Protein AF-A0A7C0UPZ2-F1 (afdb_monomer)

Foldseek 3Di:
DDDDDPPPDVVLVVVVVVVLVVLLVVLVVVCVVPVPHSVVSSVVCCVCCPPNVPVHDVVVCVVCVVVVVVVVVVVQLVVLVVPAPVVLLVVCPVVLLVVLVVLLVVLLCVQLVCCCPVPPPDHSLNSSLVSLQPSADDLVVLVVVVVVCVVPDDPCPSVNNSSSSSNSSSVVSSVVSNVVSVVCVVDPD

Solvent-accessible surface area (backbone atoms only — not comparable to full-atom values): 10407 Å² total; per-residue (Å²): 134,80,84,69,83,81,71,77,54,68,65,60,55,50,50,52,51,53,50,51,52,50,46,51,53,50,18,53,55,48,20,73,77,68,73,49,62,34,68,60,47,44,51,49,50,50,51,42,43,39,82,70,64,57,75,56,67,64,67,58,50,65,69,45,43,66,58,49,49,53,54,49,50,49,53,51,53,50,52,53,57,70,71,52,56,65,79,65,48,62,76,46,38,70,64,32,50,54,53,37,51,54,52,48,52,49,35,30,51,54,44,8,49,48,36,38,69,74,39,96,87,44,50,52,65,55,17,34,33,52,16,23,64,64,59,46,50,62,47,67,60,52,52,57,52,46,67,69,46,66,82,75,54,97,75,52,64,67,55,51,50,44,50,45,50,29,18,56,55,32,42,52,50,22,52,52,47,29,52,52,39,52,50,50,69,76,51,76,125

Sequence (189 aa):
MVEGPSLVDPVSLLLLLAATIFLGYLGSVLYKSTRVPDVIWLLLFGLLLGPILQVYDVSLFWKVAPLMSVIALTLILFGAGLSLNFYQTISLLPKTLLITIIKFVFSLILVGFFLGTFFPGFSLLDGLLLAAIVGGTDSAVIQALFKSFKRVEKGLESVEAVLLLESVINGVLCLVATITFIQMHLTPT

Mean predicted aligned error: 8.64 Å

Structure (mmCIF, N/CA/C/O backbone):
data_AF-A0A7C0UPZ2-F1
#
_entry.id   AF-A0A7C0UPZ2-F1
#
loop_
_atom_site.group_PDB
_atom_site.id
_atom_site.type_symbol
_atom_site.label_atom_id
_atom_site.label_alt_id
_atom_site.label_comp_id
_atom_site.label_asym_id
_atom_site.label_entity_id
_atom_site.label_seq_id
_atom_site.pdbx_PDB_ins_code
_atom_site.Cartn_x
_atom_site.Cartn_y
_atom_site.Cartn_z
_atom_site.occupancy
_atom_site.B_iso_or_equiv
_atom_site.auth_seq_id
_atom_site.auth_comp_id
_atom_site.auth_asym_id
_atom_site.auth_atom_id
_atom_site.pdbx_PDB_model_num
ATOM 1 N N . MET A 1 1 ? 22.337 17.267 -34.731 1.00 34.66 1 MET A N 1
ATOM 2 C CA . MET A 1 1 ? 22.162 18.369 -33.766 1.00 34.66 1 MET A CA 1
ATOM 3 C C . MET A 1 1 ? 20.766 18.227 -33.184 1.00 34.66 1 MET A C 1
ATOM 5 O O . MET A 1 1 ? 19.815 18.406 -33.921 1.00 34.66 1 MET A O 1
ATOM 9 N N . VAL A 1 2 ? 20.706 17.793 -31.921 1.00 41.75 2 VAL A N 1
ATOM 10 C CA . VAL A 1 2 ? 19.579 17.848 -30.969 1.00 41.75 2 VAL A CA 1
ATOM 11 C C . VAL A 1 2 ? 18.193 17.494 -31.532 1.00 41.75 2 VAL A C 1
ATOM 13 O O . VAL A 1 2 ? 17.396 18.371 -31.850 1.00 41.75 2 VAL A O 1
ATOM 16 N N . GLU A 1 3 ? 17.887 16.194 -31.585 1.00 38.47 3 GLU A N 1
ATOM 17 C CA . GLU A 1 3 ? 16.495 15.741 -31.514 1.00 38.47 3 GLU A CA 1
ATOM 18 C C . GLU A 1 3 ? 15.945 16.156 -30.140 1.00 38.47 3 GLU A C 1
ATOM 20 O O . GLU A 1 3 ? 16.516 15.822 -29.100 1.00 38.47 3 GLU A O 1
ATOM 25 N N . GLY A 1 4 ? 14.895 16.980 -30.149 1.00 42.12 4 GLY A N 1
ATOM 26 C CA . GLY A 1 4 ? 14.186 17.416 -28.948 1.00 42.12 4 GLY A CA 1
ATOM 27 C C . GLY A 1 4 ? 13.573 16.237 -28.180 1.00 42.12 4 GLY A C 1
ATOM 28 O O . GLY A 1 4 ? 13.555 15.113 -28.682 1.00 42.12 4 GLY A O 1
ATOM 29 N N . PRO A 1 5 ? 13.069 16.467 -26.954 1.00 46.91 5 PRO A N 1
ATOM 30 C CA . PRO A 1 5 ? 12.545 15.398 -26.114 1.00 46.91 5 PRO A CA 1
ATOM 31 C C . PRO A 1 5 ? 11.434 14.687 -26.883 1.00 46.91 5 PRO A C 1
ATOM 33 O O . PRO A 1 5 ? 10.503 15.347 -27.343 1.00 46.91 5 PRO A O 1
ATOM 36 N N . SER A 1 6 ? 11.548 13.368 -27.054 1.00 53.53 6 SER A N 1
ATOM 37 C CA . SER A 1 6 ? 10.516 12.551 -27.683 1.00 53.53 6 SER A CA 1
ATOM 38 C C . SER A 1 6 ? 9.202 12.772 -26.943 1.00 53.53 6 SER A C 1
ATOM 40 O O . SER A 1 6 ? 8.977 12.251 -25.846 1.00 53.53 6 SER A O 1
ATOM 42 N N . LEU A 1 7 ? 8.359 13.628 -27.524 1.00 57.78 7 LEU A N 1
ATOM 43 C CA . LEU A 1 7 ? 6.988 13.799 -27.093 1.00 57.78 7 LEU A CA 1
ATOM 44 C C . LEU A 1 7 ? 6.353 12.429 -27.272 1.00 57.78 7 LEU A C 1
ATOM 46 O O . LEU A 1 7 ? 6.379 11.874 -28.364 1.00 57.78 7 LEU A O 1
ATOM 50 N N . VAL A 1 8 ? 5.887 11.851 -26.170 1.00 65.38 8 VAL A N 1
ATOM 51 C CA . VAL A 1 8 ? 5.232 10.545 -26.165 1.00 65.38 8 VAL A CA 1
ATOM 52 C C . VAL A 1 8 ? 4.158 10.550 -27.248 1.00 65.38 8 VAL A C 1
ATOM 54 O O . VAL A 1 8 ? 3.273 11.405 -27.206 1.00 65.38 8 VAL A O 1
ATOM 57 N N . ASP A 1 9 ? 4.241 9.625 -28.208 1.00 80.81 9 ASP A N 1
ATOM 58 C CA . ASP A 1 9 ? 3.26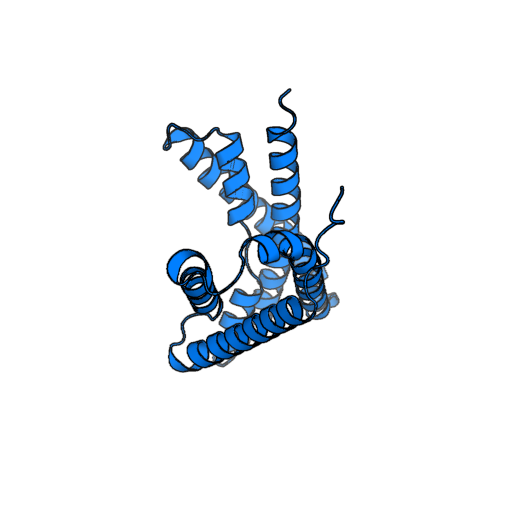6 9.543 -29.292 1.00 80.81 9 ASP A CA 1
ATOM 59 C C . ASP A 1 9 ? 1.853 9.441 -28.691 1.00 80.81 9 ASP A C 1
ATOM 61 O O . ASP A 1 9 ? 1.571 8.485 -27.954 1.00 80.81 9 ASP A O 1
ATOM 65 N N . PRO A 1 10 ? 0.939 10.391 -28.977 1.00 83.06 10 PRO A N 1
ATOM 66 C CA . PRO A 1 10 ? -0.392 10.412 -28.365 1.00 83.06 10 PRO A CA 1
ATOM 67 C C . PRO A 1 10 ? -1.173 9.113 -28.588 1.00 83.06 10 PRO A C 1
ATOM 69 O O . PRO A 1 10 ? -1.948 8.686 -27.734 1.00 83.06 10 PRO A O 1
ATOM 72 N N . VAL A 1 11 ? -0.925 8.457 -29.725 1.00 86.25 11 VAL A N 1
ATOM 73 C CA . VAL A 1 11 ? -1.506 7.160 -30.085 1.00 86.25 11 VAL A CA 1
ATOM 74 C C . VAL A 1 11 ? -1.032 6.059 -29.136 1.00 86.25 11 VAL A C 1
ATOM 76 O O . VAL A 1 11 ? -1.853 5.288 -28.646 1.00 86.25 11 VAL A O 1
ATOM 79 N N . SER A 1 12 ? 0.265 6.011 -28.823 1.00 81.94 12 SER A N 1
ATOM 80 C CA . SER A 1 12 ? 0.847 5.023 -27.906 1.00 81.94 12 SER A CA 1
ATOM 81 C C . SER A 1 12 ? 0.307 5.190 -26.487 1.00 81.94 12 SER A C 1
ATOM 83 O O . SER A 1 12 ? -0.001 4.202 -25.822 1.00 81.94 12 SER A O 1
ATOM 85 N N . LEU A 1 13 ? 0.115 6.435 -26.039 1.00 83.00 13 LEU A N 1
ATOM 86 C CA . LEU A 1 13 ? -0.487 6.729 -24.736 1.00 83.00 13 LEU A CA 1
ATOM 87 C C . LEU A 1 13 ? -1.960 6.301 -24.688 1.00 83.00 13 LEU A C 1
ATOM 89 O O . LEU A 1 13 ? -2.388 5.668 -23.722 1.00 83.00 13 LEU A O 1
ATOM 93 N N . LEU A 1 14 ? -2.726 6.594 -25.742 1.00 85.75 14 LEU A N 1
ATOM 94 C CA . LEU A 1 14 ? -4.129 6.193 -25.837 1.00 85.75 14 LEU A CA 1
ATOM 95 C C . LEU A 1 14 ? -4.284 4.668 -25.882 1.00 85.75 14 LEU A C 1
ATOM 97 O O . LEU A 1 14 ? -5.161 4.128 -25.211 1.00 85.75 14 LEU A O 1
ATOM 101 N N . LEU A 1 15 ? -3.409 3.972 -26.612 1.00 86.75 15 LEU A N 1
ATOM 102 C CA . LEU A 1 15 ? -3.391 2.511 -26.680 1.00 86.75 15 LEU A CA 1
ATOM 103 C C . LEU A 1 15 ? -3.061 1.904 -25.312 1.00 86.75 15 LEU A C 1
ATOM 105 O O . LEU A 1 15 ? -3.762 0.999 -24.865 1.00 86.75 15 LEU A O 1
ATOM 109 N N . LEU A 1 16 ? -2.061 2.442 -24.610 1.00 84.00 16 LEU A N 1
ATOM 110 C CA . LEU A 1 16 ? -1.687 2.018 -23.259 1.00 84.00 16 LEU A CA 1
ATOM 111 C C . LEU A 1 16 ? -2.838 2.202 -22.261 1.00 84.00 16 LEU A C 1
ATOM 113 O O . LEU A 1 16 ? -3.135 1.298 -21.476 1.00 84.00 16 LEU A O 1
ATOM 117 N N . LEU A 1 17 ? -3.526 3.342 -22.314 1.00 86.25 17 LEU A N 1
ATOM 118 C CA . LEU A 1 17 ? -4.659 3.633 -21.439 1.00 86.25 17 LEU A CA 1
ATOM 119 C C . LEU A 1 17 ? -5.859 2.728 -21.758 1.00 86.25 17 LEU A C 1
ATOM 121 O O . LEU A 1 17 ? -6.436 2.131 -20.847 1.00 86.25 17 LEU A O 1
ATOM 125 N N . ALA A 1 18 ? -6.187 2.550 -23.040 1.00 89.44 18 ALA A N 1
ATOM 126 C CA . ALA A 1 18 ? -7.244 1.644 -23.483 1.00 89.44 18 ALA A CA 1
ATOM 127 C C . ALA A 1 18 ? -6.953 0.189 -23.085 1.00 89.44 18 ALA A C 1
ATOM 129 O O . ALA A 1 18 ? -7.836 -0.489 -22.560 1.00 89.44 18 ALA A O 1
ATOM 130 N N . ALA A 1 19 ? -5.713 -0.274 -23.263 1.00 88.50 19 ALA A N 1
ATOM 131 C CA . ALA A 1 19 ? -5.279 -1.603 -22.845 1.00 88.50 19 ALA A CA 1
ATOM 132 C C . ALA A 1 19 ? -5.381 -1.777 -21.323 1.00 88.50 19 ALA A C 1
ATOM 134 O O . ALA A 1 19 ? -5.896 -2.791 -20.860 1.00 88.50 19 ALA A O 1
ATOM 135 N N . THR A 1 20 ? -4.965 -0.777 -20.542 1.00 88.25 20 THR A N 1
ATOM 136 C CA . THR A 1 20 ? -5.048 -0.822 -19.072 1.00 88.25 20 THR A CA 1
ATOM 137 C C . THR A 1 20 ? -6.501 -0.908 -18.597 1.00 88.25 20 THR A C 1
ATOM 139 O O . THR A 1 20 ? -6.824 -1.748 -17.756 1.00 88.25 20 THR A O 1
ATOM 142 N N . ILE A 1 21 ? -7.406 -0.106 -19.172 1.00 90.56 21 ILE A N 1
ATOM 143 C CA . ILE A 1 21 ? -8.845 -0.170 -18.862 1.00 90.56 21 ILE A CA 1
ATOM 144 C C . ILE A 1 21 ? -9.429 -1.525 -19.273 1.00 90.56 21 ILE A C 1
ATOM 146 O O . ILE A 1 21 ? -10.181 -2.131 -18.507 1.00 90.56 21 ILE A O 1
ATOM 150 N N . PHE A 1 22 ? -9.074 -2.021 -20.460 1.00 93.00 22 PHE A N 1
ATOM 151 C CA . PHE A 1 22 ? -9.541 -3.312 -20.955 1.00 93.00 22 PHE A CA 1
ATOM 152 C C . PHE A 1 22 ? -9.095 -4.470 -20.051 1.00 93.00 22 PHE A C 1
ATOM 154 O O . PHE A 1 22 ? -9.913 -5.318 -19.699 1.00 93.00 22 PHE A O 1
ATOM 161 N N . LEU A 1 23 ? -7.834 -4.480 -19.612 1.00 92.12 23 LEU A N 1
ATOM 162 C CA . LEU A 1 23 ? -7.313 -5.471 -18.666 1.00 92.12 23 LEU A CA 1
ATOM 163 C C . LEU A 1 23 ? -7.972 -5.358 -17.287 1.00 92.12 23 LEU A C 1
ATOM 165 O O . LEU A 1 23 ? -8.286 -6.384 -16.688 1.00 92.12 23 LEU A O 1
ATOM 169 N N . GLY A 1 24 ? -8.245 -4.138 -16.814 1.00 90.56 24 GLY A N 1
ATOM 170 C CA . GLY A 1 24 ? -9.052 -3.885 -15.613 1.00 90.56 24 GLY A CA 1
ATOM 171 C C . GLY A 1 24 ? -10.433 -4.524 -15.703 1.00 90.56 24 GLY A C 1
ATOM 172 O O . GLY A 1 24 ? -10.843 -5.286 -14.824 1.00 90.56 24 GLY A O 1
ATOM 173 N N . TYR A 1 25 ? -11.129 -4.285 -16.813 1.00 92.25 25 TYR A N 1
ATOM 174 C CA . TYR A 1 25 ? -12.420 -4.911 -17.069 1.00 92.25 2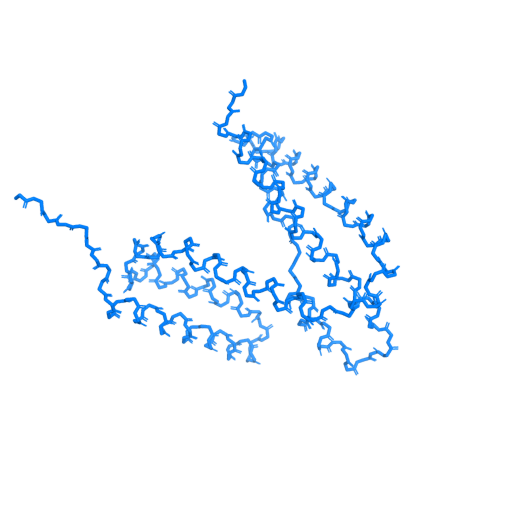5 TYR A CA 1
ATOM 175 C C . TYR A 1 25 ? -12.308 -6.440 -17.131 1.00 92.25 25 TYR A C 1
ATOM 177 O O . TYR A 1 25 ? -13.093 -7.135 -16.482 1.00 92.25 25 TYR A O 1
ATOM 185 N N . LEU A 1 26 ? -11.311 -6.974 -17.838 1.00 93.19 26 LEU A N 1
ATOM 186 C CA . LEU A 1 26 ? -11.093 -8.414 -17.960 1.00 93.19 26 LEU A CA 1
ATOM 187 C C . LEU A 1 26 ? -10.823 -9.068 -16.597 1.00 93.19 26 LEU A C 1
ATOM 189 O O . LEU A 1 26 ? -11.434 -10.089 -16.279 1.00 93.19 26 LEU A O 1
ATOM 193 N N . GLY A 1 27 ? -9.992 -8.446 -15.757 1.00 88.75 27 GLY A N 1
ATOM 194 C CA . GLY A 1 27 ? -9.752 -8.872 -14.377 1.00 88.75 27 GLY A CA 1
ATOM 195 C C . GLY A 1 27 ? -11.042 -8.918 -13.554 1.00 88.75 27 GLY A C 1
ATOM 196 O O . GLY A 1 27 ? -11.298 -9.903 -12.862 1.00 88.75 27 GLY A O 1
ATOM 197 N N . SER A 1 28 ? -11.919 -7.921 -13.708 1.00 86.12 28 SER A N 1
ATOM 198 C CA . SER A 1 28 ? -13.222 -7.901 -13.026 1.00 86.12 28 SER A CA 1
ATOM 199 C C . SER A 1 28 ? -14.176 -9.014 -13.496 1.00 86.12 28 SER A C 1
ATOM 201 O O . SER A 1 28 ? -14.956 -9.557 -12.706 1.00 86.12 28 SER A O 1
ATOM 203 N N . VAL A 1 29 ? -14.116 -9.395 -14.776 1.00 89.69 29 VAL A N 1
ATOM 204 C CA . VAL A 1 29 ? -14.907 -10.505 -15.331 1.00 89.69 29 VAL A CA 1
ATOM 205 C C . VAL A 1 29 ? -14.368 -11.842 -14.824 1.00 89.69 29 VAL A C 1
ATOM 207 O O . VAL A 1 29 ? -15.148 -12.696 -14.392 1.00 89.69 29 VAL A O 1
ATOM 210 N N . LEU A 1 30 ? -13.045 -12.008 -14.794 1.00 88.25 30 LEU A N 1
ATOM 211 C CA . LEU A 1 30 ? -12.404 -13.202 -14.245 1.00 88.25 30 LEU A CA 1
ATOM 212 C C . LEU A 1 30 ? -12.652 -13.349 -12.747 1.00 88.25 30 LEU A C 1
ATOM 214 O O . LEU A 1 30 ? -12.909 -14.465 -12.293 1.00 88.25 30 LEU A O 1
ATOM 218 N N . TYR A 1 31 ? -12.682 -12.248 -11.993 1.00 83.31 31 TYR A N 1
ATOM 219 C CA . TYR A 1 31 ? -13.087 -12.248 -10.587 1.00 83.31 31 TYR A CA 1
ATOM 220 C C . TYR A 1 31 ? -14.478 -12.870 -10.403 1.00 83.31 31 TYR A C 1
ATOM 222 O O . TYR A 1 31 ? -14.657 -13.736 -9.547 1.00 83.31 31 TYR A O 1
ATOM 230 N N . LYS A 1 32 ? -15.460 -12.513 -11.244 1.00 81.31 32 LYS A N 1
ATOM 231 C CA . LYS A 1 32 ? -16.822 -13.076 -11.151 1.00 81.31 32 LYS A CA 1
ATOM 232 C C . LYS A 1 32 ? -16.854 -14.590 -11.366 1.00 81.31 32 LYS A C 1
ATOM 234 O O . LYS A 1 32 ? -17.646 -15.270 -10.718 1.00 81.31 32 LYS A O 1
ATOM 239 N N . SER A 1 33 ? -16.008 -15.111 -12.254 1.00 81.88 33 SER A N 1
ATOM 240 C CA . SER A 1 33 ? -15.970 -16.543 -12.572 1.00 81.88 33 SER A CA 1
ATOM 241 C C . SER A 1 33 ? -15.103 -17.360 -11.607 1.00 81.88 33 SER A C 1
ATOM 243 O O . SER A 1 33 ? -15.435 -18.505 -11.318 1.00 81.88 33 SER A O 1
ATOM 245 N N . THR A 1 34 ? -13.991 -16.801 -11.122 1.00 84.19 34 THR A N 1
ATOM 246 C CA . THR A 1 34 ? -12.971 -17.527 -10.336 1.00 84.19 34 THR A CA 1
ATOM 247 C C . THR A 1 34 ? -13.036 -17.232 -8.839 1.00 84.19 34 THR A C 1
ATOM 249 O O . THR A 1 34 ? -12.480 -17.987 -8.047 1.00 84.19 34 THR A O 1
ATOM 252 N N . ARG A 1 35 ? -13.722 -16.150 -8.437 1.00 80.38 35 ARG A N 1
ATOM 253 C CA . ARG A 1 35 ? -13.740 -15.573 -7.077 1.00 80.38 35 ARG A CA 1
ATOM 254 C C . ARG A 1 35 ? -12.369 -15.118 -6.553 1.00 80.38 35 ARG A C 1
ATOM 256 O O . ARG A 1 35 ? -12.265 -14.743 -5.388 1.00 80.38 35 ARG A O 1
ATOM 263 N N . VAL A 1 36 ? -11.334 -15.120 -7.394 1.00 81.00 36 VAL A N 1
ATOM 264 C CA . VAL A 1 36 ? -9.989 -14.625 -7.068 1.00 81.00 36 VAL A CA 1
ATOM 265 C C . VAL A 1 36 ? -9.941 -13.115 -7.314 1.00 81.00 36 VAL A C 1
ATOM 267 O O . VAL A 1 36 ? -10.284 -12.730 -8.435 1.00 81.00 36 VAL A O 1
ATOM 270 N N . PRO A 1 37 ? -9.526 -12.277 -6.334 1.00 77.81 37 PRO A N 1
ATOM 271 C CA . PRO A 1 37 ? -9.435 -10.819 -6.466 1.00 77.81 37 PRO A CA 1
ATOM 272 C C . PRO A 1 37 ? -8.833 -10.353 -7.796 1.00 77.81 37 PRO A C 1
ATOM 274 O O . PRO A 1 37 ? -7.819 -10.878 -8.255 1.00 77.81 37 PRO A O 1
ATOM 277 N N . ASP A 1 38 ? -9.450 -9.340 -8.397 1.00 83.56 38 ASP A N 1
ATOM 278 C CA . ASP A 1 38 ? -9.044 -8.736 -9.670 1.00 83.56 38 ASP A CA 1
ATOM 279 C C . ASP A 1 38 ? -7.605 -8.197 -9.651 1.00 83.56 38 ASP A C 1
ATOM 281 O O . ASP A 1 38 ? -6.903 -8.322 -10.654 1.00 83.56 38 ASP A O 1
ATOM 285 N N . VAL A 1 39 ? -7.123 -7.704 -8.505 1.00 84.06 39 VAL A N 1
ATOM 286 C CA . VAL A 1 39 ? -5.722 -7.275 -8.307 1.00 84.06 39 VAL A CA 1
ATOM 287 C C . VAL A 1 39 ? -4.716 -8.379 -8.661 1.00 84.06 39 VAL A C 1
ATOM 289 O O . VAL A 1 39 ? -3.685 -8.101 -9.271 1.00 84.06 39 VAL A O 1
ATOM 292 N N . ILE A 1 40 ? -5.014 -9.642 -8.337 1.00 87.50 40 ILE A N 1
ATOM 293 C CA . ILE A 1 40 ? -4.117 -10.774 -8.628 1.00 87.50 40 ILE A CA 1
ATOM 294 C C . ILE A 1 40 ? -4.042 -11.013 -10.140 1.00 87.50 40 ILE A C 1
ATOM 296 O O . ILE A 1 40 ? -2.956 -11.209 -10.686 1.00 87.50 40 ILE A O 1
ATOM 300 N N . TRP A 1 41 ? -5.184 -10.943 -10.829 1.00 89.25 41 TRP A N 1
ATOM 301 C CA . TRP A 1 41 ? -5.238 -11.047 -12.288 1.00 89.25 41 TRP A CA 1
ATOM 302 C C . TRP A 1 41 ? -4.504 -9.892 -12.966 1.00 89.25 41 TRP A C 1
ATOM 304 O O . TRP A 1 41 ? -3.762 -10.113 -13.919 1.00 89.25 41 TRP A O 1
ATOM 314 N N . LEU A 1 42 ? -4.656 -8.674 -12.446 1.00 89.69 42 LEU A N 1
ATOM 315 C CA . LEU A 1 42 ? -3.969 -7.487 -12.951 1.00 89.69 42 LEU A CA 1
ATOM 316 C C . LEU A 1 42 ? -2.448 -7.594 -12.815 1.00 89.69 42 LEU A C 1
ATOM 318 O O . LEU A 1 42 ? -1.736 -7.305 -13.777 1.00 89.69 42 LEU A O 1
ATOM 322 N N . LEU A 1 43 ? -1.952 -8.066 -11.667 1.00 90.25 43 LEU A N 1
ATOM 323 C CA . LEU A 1 43 ? -0.525 -8.339 -11.471 1.00 90.25 43 LEU A CA 1
ATOM 324 C C . LEU A 1 43 ? -0.012 -9.387 -12.461 1.00 90.25 43 LEU A C 1
ATOM 326 O O . LEU A 1 43 ? 1.040 -9.195 -13.072 1.00 90.25 43 LEU A O 1
ATOM 330 N N . LEU A 1 44 ? -0.771 -10.468 -12.662 1.00 91.62 44 LEU A N 1
ATOM 331 C CA . LEU A 1 44 ? -0.406 -11.523 -13.604 1.00 91.62 44 LEU A CA 1
ATOM 332 C C . LEU A 1 44 ? -0.352 -10.999 -15.045 1.00 91.62 44 LEU A C 1
ATOM 334 O O . LEU A 1 44 ? 0.615 -11.264 -15.756 1.00 91.62 44 LEU A O 1
ATOM 338 N N . PHE A 1 45 ? -1.349 -10.225 -15.475 1.00 90.94 45 PHE A N 1
ATOM 339 C CA . PHE A 1 45 ? -1.361 -9.627 -16.810 1.00 90.94 45 PHE A CA 1
ATOM 340 C C . PHE A 1 45 ? -0.237 -8.616 -17.006 1.00 90.94 45 PHE A C 1
ATOM 342 O O . PHE A 1 45 ? 0.398 -8.637 -18.056 1.00 90.94 45 PHE A O 1
ATOM 349 N N . GLY A 1 46 ? 0.055 -7.781 -16.006 1.00 89.19 46 GLY A N 1
ATOM 350 C CA . GLY A 1 46 ? 1.189 -6.858 -16.055 1.00 89.19 46 GLY A CA 1
ATOM 351 C C . GLY A 1 46 ? 2.526 -7.591 -16.190 1.00 89.19 46 GLY A C 1
ATOM 352 O O . GLY A 1 46 ? 3.349 -7.225 -17.028 1.00 89.19 46 GLY A O 1
ATOM 353 N N . LEU A 1 47 ? 2.721 -8.673 -15.429 1.00 90.00 47 LEU A N 1
ATOM 354 C CA . LEU A 1 47 ? 3.929 -9.500 -15.502 1.00 90.00 47 LEU A CA 1
ATOM 355 C C . LEU A 1 47 ? 4.061 -10.225 -16.851 1.00 90.00 47 LEU A C 1
ATOM 357 O O . LEU A 1 47 ? 5.152 -10.305 -17.410 1.00 90.00 47 LEU A O 1
ATOM 361 N N . LEU A 1 48 ? 2.959 -10.747 -17.389 1.00 90.25 48 LEU A N 1
ATOM 362 C CA . LEU A 1 48 ? 2.960 -11.406 -18.693 1.00 90.25 48 LEU A CA 1
ATOM 363 C C . LEU A 1 48 ? 3.233 -10.395 -19.813 1.00 90.25 48 LEU A C 1
ATOM 365 O O . LEU A 1 48 ? 4.167 -10.565 -20.590 1.00 90.25 48 LEU A O 1
ATOM 369 N N . LEU A 1 49 ? 2.462 -9.315 -19.886 1.00 87.50 49 LEU A N 1
ATOM 370 C CA . LEU A 1 49 ? 2.542 -8.361 -20.993 1.00 87.50 49 LEU A CA 1
ATOM 371 C C . LEU A 1 49 ? 3.817 -7.510 -20.968 1.00 87.50 49 LEU A C 1
ATOM 373 O O . LEU A 1 49 ? 4.290 -7.116 -22.034 1.00 87.50 49 LEU A O 1
ATOM 377 N N . GLY A 1 50 ? 4.363 -7.241 -19.778 1.00 83.94 50 GLY A N 1
ATOM 378 C CA . GLY A 1 50 ? 5.574 -6.448 -19.588 1.00 83.94 50 GLY A CA 1
ATOM 379 C C . GLY A 1 50 ? 6.848 -7.248 -19.868 1.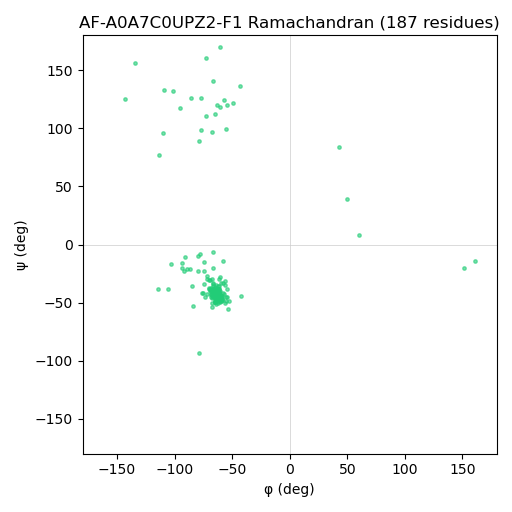00 83.94 50 GLY A C 1
ATOM 380 O O . GLY A 1 50 ? 7.300 -7.284 -21.008 1.00 83.94 50 GLY A O 1
ATOM 381 N N . PRO A 1 51 ? 7.475 -7.875 -18.858 1.00 83.12 51 PRO A N 1
ATOM 382 C CA . PRO A 1 51 ? 8.777 -8.522 -19.027 1.00 83.12 51 PRO A CA 1
ATOM 383 C C . PRO A 1 51 ? 8.760 -9.784 -19.899 1.00 83.12 51 PRO A C 1
ATOM 385 O O . PRO A 1 51 ? 9.771 -10.067 -20.538 1.00 83.12 51 PRO A O 1
ATOM 388 N N . ILE A 1 52 ? 7.658 -10.545 -19.924 1.00 87.62 52 ILE A N 1
ATOM 389 C CA . ILE A 1 52 ? 7.620 -11.856 -20.598 1.00 87.62 52 ILE A CA 1
ATOM 390 C C . ILE A 1 52 ? 7.335 -11.705 -22.096 1.00 87.62 52 ILE A C 1
ATOM 392 O O . ILE A 1 52 ? 8.083 -12.233 -22.913 1.00 87.62 52 ILE A O 1
ATOM 396 N N . LEU A 1 53 ? 6.267 -10.993 -22.465 1.00 85.81 53 LEU A N 1
ATOM 397 C CA . LEU A 1 53 ? 5.877 -10.801 -23.864 1.00 85.81 53 LEU A CA 1
ATOM 398 C C . LEU A 1 53 ? 6.445 -9.517 -24.498 1.00 85.81 53 LEU A C 1
ATOM 400 O O . LEU A 1 53 ? 6.415 -9.412 -25.721 1.00 85.81 53 LEU A O 1
ATOM 404 N N . GLN A 1 54 ? 6.944 -8.559 -23.704 1.00 84.44 54 GLN A N 1
ATOM 405 C CA . GLN A 1 54 ? 7.518 -7.284 -24.175 1.00 84.44 54 GLN A CA 1
ATOM 406 C C . GLN A 1 54 ? 6.619 -6.543 -25.181 1.00 84.44 54 GLN A C 1
ATOM 408 O O . GLN A 1 54 ? 7.088 -5.964 -26.158 1.00 84.44 54 GLN A O 1
ATOM 413 N N . VAL A 1 55 ? 5.301 -6.569 -24.946 1.00 80.50 55 VAL A N 1
ATOM 414 C CA . VAL A 1 55 ? 4.292 -6.049 -25.894 1.00 80.50 55 VAL A CA 1
ATOM 415 C C . VAL A 1 55 ? 4.264 -4.519 -25.921 1.00 80.50 55 VAL A C 1
ATOM 417 O O . VAL A 1 55 ? 3.799 -3.919 -26.887 1.00 80.50 55 VAL A O 1
ATOM 420 N N . TYR A 1 56 ? 4.741 -3.874 -24.857 1.00 75.06 56 TYR A N 1
ATOM 421 C CA . TYR A 1 56 ? 4.733 -2.425 -24.705 1.00 75.06 56 TYR A CA 1
ATOM 422 C C . TYR A 1 56 ? 6.080 -1.907 -24.202 1.00 75.06 56 TYR A C 1
ATOM 424 O O . TYR A 1 56 ? 6.830 -2.612 -23.526 1.00 75.06 56 TYR A O 1
ATOM 432 N N . ASP A 1 57 ? 6.364 -0.636 -24.493 1.00 76.44 57 ASP A N 1
ATOM 433 C CA . ASP A 1 57 ? 7.559 0.025 -23.985 1.00 76.44 57 ASP A CA 1
ATOM 434 C C . ASP A 1 57 ? 7.410 0.328 -22.487 1.00 76.44 57 ASP A C 1
ATOM 436 O O . ASP A 1 57 ? 6.632 1.188 -22.058 1.00 76.44 57 ASP A O 1
ATOM 440 N N . VAL A 1 58 ? 8.188 -0.390 -21.679 1.00 80.12 58 VAL A N 1
ATOM 441 C CA . VAL A 1 58 ? 8.251 -0.218 -20.225 1.00 80.12 58 VAL A CA 1
ATOM 442 C C . VAL A 1 58 ? 8.720 1.199 -19.861 1.00 80.12 58 VAL A C 1
ATOM 444 O O . VAL A 1 58 ? 8.316 1.733 -18.826 1.00 80.12 58 VAL A O 1
ATOM 447 N N . SER A 1 59 ? 9.509 1.858 -20.719 1.00 82.56 59 SER A N 1
ATOM 448 C CA . SER A 1 59 ? 9.999 3.224 -20.496 1.00 82.56 59 SER A CA 1
ATOM 449 C C . SER A 1 59 ? 8.866 4.258 -20.455 1.00 82.56 59 SER A C 1
ATOM 451 O O . SER A 1 59 ? 8.902 5.191 -19.646 1.00 82.56 59 SER A O 1
ATOM 453 N N . LEU A 1 60 ? 7.817 4.062 -21.263 1.00 80.94 60 LEU A N 1
ATOM 454 C CA . LEU A 1 60 ? 6.625 4.910 -21.250 1.00 80.94 60 LEU A CA 1
ATOM 455 C C . LEU A 1 60 ? 5.860 4.759 -19.935 1.00 80.94 60 LEU A C 1
ATOM 457 O O . LEU A 1 60 ? 5.457 5.763 -19.347 1.00 80.94 60 LEU A O 1
ATOM 461 N N . PHE A 1 61 ? 5.729 3.529 -19.428 1.00 81.38 61 PHE A N 1
ATOM 462 C CA . PHE A 1 61 ? 5.137 3.286 -18.112 1.00 81.38 61 PHE A CA 1
ATOM 463 C C . PHE A 1 61 ? 5.931 3.973 -17.003 1.00 81.38 61 PHE A C 1
ATOM 465 O O . PHE A 1 61 ? 5.321 4.636 -16.175 1.00 81.38 61 PHE A O 1
ATOM 472 N N . TRP A 1 62 ? 7.265 3.911 -17.009 1.00 84.38 62 TRP A N 1
ATOM 473 C CA . TRP A 1 62 ? 8.082 4.606 -16.003 1.00 84.38 62 TRP A CA 1
ATOM 474 C C . TRP A 1 62 ? 7.907 6.127 -16.022 1.00 84.38 62 TRP A C 1
ATOM 476 O O . TRP A 1 62 ? 7.863 6.748 -14.962 1.00 84.38 62 TRP A O 1
ATOM 486 N N . LYS A 1 63 ? 7.767 6.734 -17.207 1.00 85.44 63 LYS A N 1
ATOM 487 C CA . LYS A 1 63 ? 7.530 8.182 -17.341 1.00 85.44 63 LYS A CA 1
ATOM 488 C C . LYS A 1 63 ? 6.137 8.595 -16.860 1.00 85.44 63 LYS A C 1
ATOM 490 O O . LYS A 1 63 ? 5.985 9.658 -16.265 1.00 85.44 63 LYS A O 1
ATOM 495 N N . VAL A 1 64 ? 5.123 7.774 -17.133 1.00 85.06 64 VAL A N 1
ATOM 496 C CA . VAL A 1 64 ? 3.709 8.099 -16.874 1.00 85.06 64 VAL A CA 1
ATOM 497 C C . VAL A 1 64 ? 3.243 7.620 -15.490 1.00 85.06 64 VAL A C 1
ATOM 499 O O . VAL A 1 64 ? 2.317 8.200 -14.921 1.00 85.06 64 VAL A O 1
ATOM 502 N N . ALA A 1 65 ? 3.907 6.621 -14.903 1.00 86.44 65 ALA A N 1
ATOM 503 C CA . ALA A 1 65 ? 3.552 6.026 -13.616 1.00 86.44 65 ALA A CA 1
ATOM 504 C C . ALA A 1 65 ? 3.460 7.040 -12.467 1.00 86.44 65 ALA A C 1
ATOM 506 O O . ALA A 1 65 ? 2.464 6.980 -11.752 1.00 86.44 65 ALA A O 1
ATOM 507 N N . PRO A 1 66 ? 4.391 8.000 -12.276 1.00 89.75 66 PRO A N 1
ATOM 508 C CA . PRO A 1 66 ? 4.261 8.985 -11.201 1.00 89.75 66 PRO A CA 1
ATOM 509 C C . PRO A 1 66 ? 2.971 9.805 -11.313 1.00 89.75 66 PRO A C 1
ATOM 511 O O . PRO A 1 66 ? 2.249 9.964 -10.331 1.00 89.75 66 PRO A O 1
ATOM 514 N N . LEU A 1 67 ? 2.640 10.267 -12.523 1.00 89.81 67 LEU A N 1
ATOM 515 C CA . LEU A 1 67 ? 1.425 11.040 -12.777 1.00 89.81 67 LEU A CA 1
ATOM 516 C C . LEU A 1 67 ? 0.168 10.193 -12.537 1.00 89.81 67 LEU A C 1
ATOM 518 O O . LEU A 1 67 ? -0.755 10.637 -11.855 1.00 89.81 67 LEU A O 1
ATOM 522 N N . MET A 1 68 ? 0.142 8.965 -13.064 1.00 86.81 68 MET A N 1
ATOM 523 C CA . MET A 1 68 ? -0.993 8.057 -12.885 1.00 86.81 68 MET A CA 1
ATOM 524 C C . MET A 1 68 ? -1.186 7.665 -11.424 1.00 86.81 68 MET A C 1
ATOM 526 O O . MET A 1 68 ? -2.322 7.642 -10.965 1.00 86.81 68 MET A O 1
ATOM 530 N N . SER A 1 69 ? -0.107 7.427 -10.676 1.00 88.06 69 SER A N 1
ATOM 531 C CA . SER A 1 69 ? -0.161 7.123 -9.245 1.00 88.06 69 SER A CA 1
ATOM 532 C C . SER A 1 69 ? -0.766 8.271 -8.446 1.00 88.06 69 SER A C 1
ATOM 534 O O . SER A 1 69 ? -1.626 8.027 -7.607 1.00 88.06 69 SER A O 1
ATOM 536 N N . VAL A 1 70 ? -0.388 9.523 -8.729 1.00 90.50 70 VAL A N 1
ATOM 537 C CA . VAL A 1 70 ? -0.972 10.694 -8.052 1.00 90.50 70 VAL A CA 1
ATOM 538 C C . VAL A 1 70 ? -2.464 10.813 -8.356 1.00 90.50 70 VAL A C 1
ATOM 540 O O . VAL A 1 70 ? -3.259 11.005 -7.436 1.00 90.50 70 VAL A O 1
ATOM 543 N N . ILE A 1 71 ? -2.862 10.665 -9.623 1.00 91.25 71 ILE A N 1
ATOM 544 C CA . ILE A 1 71 ? -4.272 10.751 -10.028 1.00 91.25 71 ILE A CA 1
ATOM 545 C C . ILE A 1 71 ? -5.078 9.608 -9.402 1.00 91.25 71 ILE A C 1
ATOM 547 O O . ILE A 1 71 ? -6.106 9.855 -8.775 1.00 91.25 71 ILE A O 1
ATOM 551 N N . ALA A 1 72 ? -4.601 8.369 -9.527 1.00 87.44 72 ALA A N 1
ATOM 552 C CA . ALA A 1 72 ? -5.264 7.187 -8.992 1.00 87.44 72 ALA A CA 1
ATOM 553 C C . ALA A 1 72 ? -5.393 7.262 -7.468 1.00 87.44 72 ALA A C 1
ATOM 555 O O . ALA A 1 72 ? -6.494 7.098 -6.949 1.00 87.44 72 ALA A O 1
ATOM 556 N N . LEU A 1 73 ? -4.307 7.579 -6.755 1.00 85.25 73 LEU A N 1
ATOM 557 C CA . LEU A 1 73 ? -4.322 7.721 -5.300 1.00 85.25 73 LEU A CA 1
ATOM 558 C C . LEU A 1 73 ? -5.294 8.821 -4.867 1.00 85.25 73 LEU A C 1
ATOM 560 O O . LEU A 1 73 ? -6.096 8.599 -3.966 1.00 85.25 73 LEU A O 1
ATOM 564 N N . THR A 1 74 ? -5.278 9.974 -5.543 1.00 88.50 74 THR A N 1
ATOM 565 C CA . THR A 1 74 ? -6.206 11.078 -5.255 1.00 88.50 74 THR A CA 1
ATOM 566 C C . THR A 1 74 ? -7.659 10.648 -5.444 1.00 88.50 74 THR A C 1
ATOM 568 O O . THR A 1 74 ? -8.480 10.891 -4.564 1.00 88.50 74 THR A O 1
ATOM 571 N N . LEU A 1 75 ? -7.985 9.968 -6.549 1.00 87.50 75 LEU A N 1
ATOM 572 C CA . LEU A 1 75 ? -9.340 9.479 -6.820 1.00 87.50 75 LEU A CA 1
ATOM 573 C C . LEU A 1 75 ? -9.786 8.405 -5.816 1.00 87.50 75 LEU A C 1
ATOM 575 O O . LEU A 1 75 ? -10.929 8.441 -5.359 1.00 87.50 75 LEU A O 1
ATOM 579 N N . ILE A 1 76 ? -8.894 7.482 -5.442 1.00 81.12 76 ILE A N 1
ATOM 580 C CA . ILE A 1 76 ? -9.165 6.431 -4.451 1.00 81.12 76 ILE A CA 1
ATOM 581 C C . ILE A 1 76 ? -9.405 7.048 -3.068 1.00 81.12 76 ILE A C 1
ATOM 583 O O . ILE A 1 76 ? -10.425 6.751 -2.444 1.00 81.12 76 ILE A O 1
ATOM 587 N N . LEU A 1 77 ? -8.523 7.941 -2.601 1.00 77.69 77 LEU A N 1
ATOM 588 C CA . LEU A 1 77 ? -8.677 8.623 -1.309 1.00 77.69 77 LEU A CA 1
ATOM 589 C C . LEU A 1 77 ? -9.923 9.507 -1.284 1.00 77.69 77 LEU A C 1
ATOM 591 O O . LEU A 1 77 ? -10.630 9.542 -0.277 1.00 77.69 77 LEU A O 1
ATOM 595 N N . PHE A 1 78 ? -10.218 10.197 -2.385 1.00 82.19 78 PHE A N 1
ATOM 596 C CA . PHE A 1 78 ? -11.420 11.014 -2.500 1.00 82.19 78 PHE A CA 1
ATOM 597 C C . PHE A 1 78 ? -12.688 10.157 -2.423 1.00 82.19 78 PHE A C 1
ATOM 599 O O . PHE A 1 78 ? -13.589 10.463 -1.643 1.00 82.19 78 PHE A O 1
ATOM 606 N N . GLY A 1 79 ? -12.740 9.044 -3.161 1.00 77.62 79 GLY A N 1
ATOM 607 C CA . GLY A 1 79 ? -13.852 8.094 -3.096 1.00 77.62 79 GLY A CA 1
ATOM 608 C C . GLY A 1 79 ? -14.031 7.486 -1.702 1.00 77.62 79 GLY A C 1
ATOM 609 O O . GLY A 1 79 ? -15.152 7.434 -1.192 1.00 77.62 79 GLY A O 1
ATOM 610 N N . ALA A 1 80 ? -12.931 7.095 -1.050 1.00 70.19 80 ALA A N 1
ATOM 611 C CA . ALA A 1 80 ? -12.952 6.610 0.328 1.00 70.19 80 ALA A CA 1
ATOM 612 C C . ALA A 1 80 ? -13.501 7.680 1.287 1.00 70.19 80 ALA A C 1
ATOM 614 O O . ALA A 1 80 ? -14.414 7.389 2.059 1.00 70.19 80 ALA A O 1
ATOM 615 N N . GLY A 1 81 ? -13.033 8.927 1.175 1.00 74.69 81 GLY A N 1
ATOM 616 C CA . GLY A 1 81 ? -13.510 10.058 1.974 1.00 74.69 81 GLY A CA 1
ATOM 617 C C . GLY A 1 81 ? -15.001 10.357 1.789 1.00 74.69 81 GLY A C 1
ATOM 618 O O . GLY A 1 81 ? -15.695 10.599 2.773 1.00 74.69 81 GLY A O 1
ATOM 619 N N . LEU A 1 82 ? -15.517 10.272 0.558 1.00 79.50 82 LEU A N 1
ATOM 620 C CA . LEU A 1 82 ? -16.947 10.447 0.267 1.00 79.50 82 LEU A CA 1
ATOM 621 C C . LEU A 1 82 ? -17.826 9.328 0.845 1.00 79.50 82 LEU A C 1
ATOM 623 O O . LEU A 1 82 ? -18.992 9.564 1.154 1.00 79.50 82 LEU A O 1
ATOM 627 N N . SER A 1 83 ? -17.288 8.114 0.981 1.00 69.69 83 SER A N 1
ATOM 628 C CA . SER A 1 83 ? -18.019 6.969 1.538 1.00 69.69 83 SER A CA 1
ATOM 629 C C . SER A 1 83 ? -18.092 6.961 3.072 1.00 69.69 83 SER A C 1
ATOM 631 O O . SER A 1 83 ? -18.838 6.164 3.645 1.00 69.69 83 SER A O 1
ATOM 633 N N . LEU A 1 84 ? -17.344 7.841 3.751 1.00 70.81 84 LEU A N 1
ATOM 634 C CA . LEU A 1 84 ? -17.337 7.927 5.210 1.00 70.81 84 LEU A CA 1
ATOM 635 C C . LEU A 1 84 ? -18.589 8.637 5.736 1.00 70.81 84 LEU A C 1
ATOM 637 O O . LEU A 1 84 ? -18.877 9.789 5.408 1.00 70.81 84 LEU A O 1
ATOM 641 N N . ASN A 1 85 ? -19.298 7.976 6.651 1.00 73.94 85 ASN A N 1
ATOM 642 C CA . ASN A 1 85 ? -20.363 8.608 7.419 1.00 73.94 85 ASN A CA 1
ATOM 643 C C . ASN A 1 85 ? -19.759 9.448 8.554 1.00 73.94 85 ASN A C 1
ATOM 645 O O . ASN A 1 85 ? -19.586 8.958 9.671 1.00 73.94 85 ASN A O 1
ATOM 649 N N . PHE A 1 86 ? -19.463 10.719 8.266 1.00 74.31 86 PHE A N 1
ATOM 650 C CA . PHE A 1 86 ? -18.824 11.666 9.193 1.00 74.31 86 PHE A CA 1
ATOM 651 C C . PHE A 1 86 ? -19.366 11.605 10.631 1.00 74.31 86 PHE A C 1
ATOM 653 O O . PHE A 1 86 ? -18.582 11.578 11.581 1.00 74.31 86 PHE A O 1
ATOM 660 N N . TYR A 1 87 ? -20.689 11.532 10.803 1.00 74.69 87 TYR A N 1
ATOM 661 C CA . TYR A 1 87 ? -21.325 11.528 12.123 1.00 74.69 87 TYR A CA 1
ATOM 662 C C . TYR A 1 87 ? -21.063 10.247 12.922 1.00 74.69 87 TYR A C 1
ATOM 664 O O . TYR A 1 87 ? -20.833 10.308 14.128 1.00 74.69 87 TYR A O 1
ATOM 672 N N . GLN A 1 88 ? -21.074 9.082 12.274 1.00 71.19 88 GLN A N 1
ATOM 673 C CA . GLN A 1 88 ? -20.787 7.810 12.947 1.00 71.19 88 GLN A CA 1
ATOM 674 C C . GLN A 1 88 ? -19.282 7.652 13.190 1.00 71.19 88 GLN A C 1
ATOM 676 O O . GLN A 1 88 ? -18.853 7.269 14.281 1.00 71.19 88 GLN A O 1
ATOM 681 N N . THR A 1 89 ? -18.472 8.019 12.200 1.00 73.38 89 THR A N 1
ATOM 682 C CA . THR A 1 89 ? -17.020 7.851 12.208 1.00 73.38 89 THR A CA 1
ATOM 683 C C . THR A 1 89 ? -16.325 8.698 13.281 1.00 73.38 89 THR A C 1
ATOM 685 O O . THR A 1 89 ? -15.418 8.193 13.942 1.00 73.38 89 THR A O 1
ATOM 688 N N . ILE A 1 90 ? -16.767 9.940 13.532 1.00 78.38 90 ILE A N 1
ATOM 689 C CA . ILE A 1 90 ? -16.136 10.822 14.535 1.00 78.38 90 ILE A CA 1
ATOM 690 C C . ILE A 1 90 ? -16.218 10.240 15.957 1.00 78.38 90 ILE A C 1
ATOM 692 O O . ILE A 1 90 ? -15.270 10.344 16.731 1.00 78.38 90 ILE A O 1
ATOM 696 N N . SER A 1 91 ? -17.324 9.564 16.290 1.00 81.88 91 SER A N 1
ATOM 697 C CA . SER A 1 91 ? -17.524 8.945 17.609 1.00 81.88 91 SER A CA 1
ATOM 698 C C . SER A 1 91 ? -16.648 7.706 17.828 1.00 81.88 91 SER A C 1
ATOM 700 O O . SER A 1 91 ? -16.270 7.391 18.956 1.00 81.88 91 SER A O 1
ATOM 702 N N . LEU A 1 92 ? -16.279 7.027 16.739 1.00 82.12 92 LEU A N 1
ATOM 703 C CA . LEU A 1 92 ? -15.431 5.833 16.734 1.00 82.12 92 LEU A CA 1
ATOM 704 C C . LEU A 1 92 ? -13.941 6.177 16.579 1.00 82.12 92 LEU A C 1
ATOM 706 O O . LEU A 1 92 ? -13.082 5.312 16.782 1.00 82.12 92 LEU A O 1
ATOM 710 N N . LEU A 1 93 ? -13.632 7.437 16.261 1.00 84.62 93 LEU A N 1
ATOM 711 C CA . LEU A 1 93 ? -12.294 7.947 15.983 1.00 84.62 93 LEU A CA 1
ATOM 712 C C . LEU A 1 93 ? -11.258 7.653 17.074 1.00 84.62 93 LEU A C 1
ATOM 714 O O . LEU A 1 93 ? -10.252 7.027 16.745 1.00 84.62 93 LEU A O 1
ATOM 718 N N . PRO A 1 94 ? -11.461 8.018 18.355 1.00 86.25 94 PRO A N 1
ATOM 719 C CA . PRO A 1 94 ? -10.416 7.848 19.366 1.00 86.25 94 PRO A CA 1
ATOM 720 C C . PRO A 1 94 ? -10.065 6.374 19.597 1.00 86.25 94 PRO A C 1
ATOM 722 O O . PRO A 1 94 ? -8.893 6.017 19.711 1.00 86.25 94 PRO A O 1
ATOM 725 N N . LYS A 1 95 ? -11.077 5.499 19.607 1.00 87.25 95 LYS A N 1
ATOM 726 C CA . LYS A 1 95 ? -10.880 4.054 19.761 1.00 87.25 95 LYS A CA 1
ATOM 727 C C . LYS A 1 95 ? -10.140 3.468 18.559 1.00 87.25 95 LYS A C 1
ATOM 729 O O . LYS A 1 95 ? -9.232 2.661 18.737 1.00 87.25 95 LYS A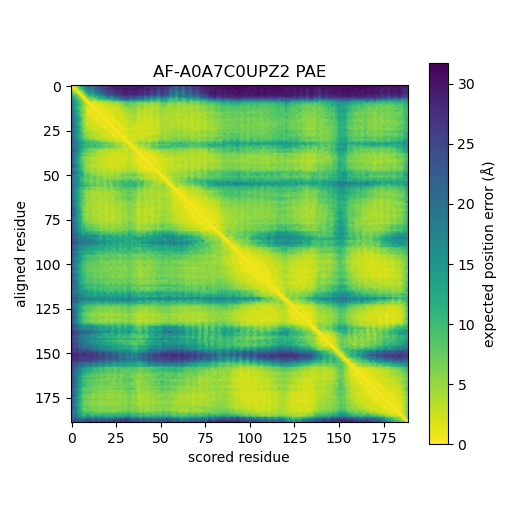 O 1
ATOM 734 N N . THR A 1 96 ? -10.522 3.878 17.352 1.00 88.19 96 THR A N 1
ATOM 735 C CA . THR A 1 96 ? -9.919 3.374 16.114 1.00 88.19 96 THR A CA 1
ATOM 736 C C . THR A 1 96 ? -8.479 3.849 15.972 1.00 88.19 96 THR A C 1
ATOM 738 O O . THR A 1 96 ? -7.610 3.027 15.716 1.00 88.19 96 THR A O 1
ATOM 741 N N . LEU A 1 97 ? -8.199 5.125 16.258 1.00 90.25 97 LEU A N 1
ATOM 742 C CA . LEU A 1 97 ? -6.843 5.682 16.271 1.00 90.25 97 LEU A CA 1
ATOM 743 C C . LEU A 1 97 ? -5.898 4.863 17.153 1.00 90.25 97 LEU A C 1
ATOM 745 O O . LEU A 1 97 ? -4.816 4.489 16.708 1.00 90.25 97 LEU A O 1
ATOM 749 N N . LEU A 1 98 ? -6.316 4.549 18.384 1.00 91.88 98 LEU A N 1
ATOM 750 C CA . LEU A 1 98 ? -5.491 3.773 19.306 1.00 91.88 98 LEU A CA 1
ATOM 751 C C . LEU A 1 98 ? -5.180 2.377 18.747 1.00 91.88 98 LEU A C 1
ATOM 753 O O . LEU A 1 98 ? -4.027 1.948 18.762 1.00 91.88 98 LEU A O 1
ATOM 757 N N . ILE A 1 99 ? -6.195 1.686 18.218 1.00 90.75 99 ILE A N 1
ATOM 758 C CA . ILE A 1 99 ? -6.031 0.355 17.618 1.00 90.75 99 ILE A CA 1
ATOM 759 C C . ILE A 1 99 ? -5.087 0.426 16.415 1.00 90.75 99 ILE A C 1
ATOM 761 O O . ILE A 1 99 ? -4.177 -0.396 16.309 1.00 90.75 99 ILE A O 1
ATOM 765 N N . THR A 1 100 ? -5.263 1.412 15.536 1.00 91.81 100 THR A N 1
ATOM 766 C CA . THR A 1 100 ? -4.436 1.575 14.339 1.00 91.81 100 THR A CA 1
ATOM 767 C C . THR A 1 100 ? -2.980 1.851 14.695 1.00 91.81 100 THR A C 1
ATOM 769 O O . THR A 1 100 ? -2.098 1.204 14.140 1.00 91.81 100 THR A O 1
ATOM 772 N N . ILE A 1 101 ? -2.708 2.740 15.656 1.00 92.69 101 ILE A N 1
ATOM 773 C CA . ILE A 1 101 ? -1.337 3.043 16.095 1.00 92.69 101 ILE A CA 1
ATOM 774 C C . ILE A 1 101 ? -0.668 1.794 16.671 1.00 92.69 101 ILE A C 1
ATOM 776 O O . ILE A 1 101 ? 0.460 1.479 16.299 1.00 92.69 101 ILE A O 1
ATOM 780 N N . ILE A 1 102 ? -1.363 1.055 17.542 1.00 93.88 102 ILE A N 1
ATOM 781 C CA . ILE A 1 102 ? -0.819 -0.173 18.137 1.00 93.88 102 ILE A CA 1
ATOM 782 C C . ILE A 1 102 ? -0.498 -1.195 17.044 1.00 93.88 102 ILE A C 1
ATOM 784 O O . ILE A 1 102 ? 0.602 -1.744 17.033 1.00 93.88 102 ILE A O 1
ATOM 788 N N . LYS A 1 103 ? -1.420 -1.429 16.102 1.00 92.38 103 LYS A N 1
ATOM 789 C CA . LYS A 1 103 ? -1.205 -2.369 14.991 1.00 92.38 103 LYS A CA 1
ATOM 790 C C . LYS A 1 103 ? -0.053 -1.935 14.089 1.00 92.38 103 LYS A C 1
ATOM 792 O O . LYS A 1 103 ? 0.759 -2.773 13.709 1.00 92.38 103 LYS A O 1
ATOM 797 N N . PHE A 1 104 ? 0.040 -0.645 13.785 1.00 93.25 104 PHE A N 1
ATOM 798 C CA . PHE A 1 104 ? 1.092 -0.097 12.940 1.00 93.25 104 PHE A CA 1
ATOM 799 C C . PHE A 1 104 ? 2.473 -0.235 13.592 1.00 93.25 104 PHE A C 1
ATOM 801 O O . PHE A 1 104 ? 3.391 -0.783 12.985 1.00 93.25 104 PHE A O 1
ATOM 808 N N . VAL A 1 105 ? 2.614 0.168 14.859 1.00 93.75 105 VAL A N 1
ATOM 809 C CA . VAL A 1 105 ? 3.868 0.010 15.615 1.00 93.75 105 VAL A CA 1
ATOM 810 C C . VAL A 1 105 ? 4.235 -1.465 15.757 1.00 93.75 105 VAL A C 1
ATOM 812 O O . VAL A 1 105 ? 5.395 -1.831 15.575 1.00 93.75 105 VAL A O 1
ATOM 815 N N . PHE A 1 106 ? 3.254 -2.328 16.021 1.00 93.94 106 PHE A N 1
ATOM 816 C CA . PHE A 1 106 ? 3.482 -3.768 16.081 1.00 93.94 106 PHE A CA 1
ATOM 817 C C . PHE A 1 106 ? 3.981 -4.321 14.738 1.00 93.94 106 PHE A C 1
ATOM 819 O O . PHE A 1 106 ? 4.933 -5.096 14.723 1.00 93.94 106 PHE A O 1
ATOM 826 N N . SER A 1 107 ? 3.410 -3.875 13.615 1.00 92.50 107 SER A N 1
ATOM 827 C CA . SER A 1 107 ? 3.872 -4.231 12.266 1.00 92.50 107 SER A CA 1
ATOM 828 C C . SER A 1 107 ? 5.306 -3.761 12.006 1.00 92.50 107 SER A C 1
ATOM 830 O O . SER A 1 107 ? 6.124 -4.544 11.524 1.00 92.50 107 SER A O 1
ATOM 832 N N . LEU A 1 108 ? 5.637 -2.515 12.371 1.00 93.44 108 LEU A N 1
ATOM 833 C CA . LEU A 1 108 ? 6.992 -1.967 12.237 1.00 93.44 108 LEU A CA 1
ATOM 834 C C . LEU A 1 108 ? 8.019 -2.775 13.025 1.00 93.44 108 LEU A C 1
ATOM 836 O O . LEU A 1 108 ? 9.060 -3.136 12.480 1.00 93.44 108 LEU A O 1
ATOM 840 N N . ILE A 1 109 ? 7.726 -3.073 14.292 1.00 93.06 109 ILE A N 1
ATOM 841 C CA . ILE A 1 109 ? 8.632 -3.843 15.144 1.00 93.06 109 ILE A CA 1
ATOM 842 C C . ILE A 1 109 ? 8.777 -5.254 14.588 1.00 93.06 109 ILE A C 1
ATOM 844 O O . ILE A 1 109 ? 9.895 -5.724 14.429 1.00 93.06 109 ILE A O 1
ATOM 848 N N . LEU A 1 110 ? 7.673 -5.928 14.268 1.00 92.50 110 LEU A N 1
ATOM 849 C 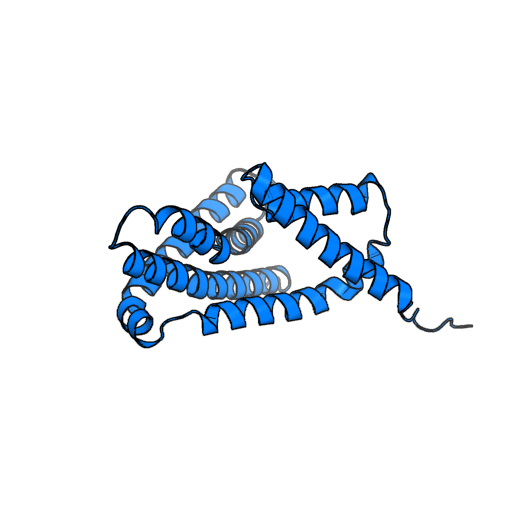CA . LEU A 1 110 ? 7.709 -7.333 13.885 1.00 92.50 110 LEU A CA 1
ATOM 850 C C . LEU A 1 110 ? 8.411 -7.531 12.541 1.00 92.50 110 LEU A C 1
ATOM 852 O O . LEU A 1 110 ? 9.343 -8.323 12.462 1.00 92.50 110 LEU A O 1
ATOM 856 N N . VAL A 1 111 ? 8.026 -6.783 11.506 1.00 91.31 111 VAL A N 1
ATOM 857 C CA . VAL A 1 111 ? 8.637 -6.900 10.173 1.00 91.31 111 VAL A CA 1
ATOM 858 C C . VAL A 1 111 ? 10.038 -6.286 10.164 1.00 91.31 111 VAL A C 1
ATOM 860 O O . VAL A 1 111 ? 10.978 -6.922 9.690 1.00 91.31 111 VAL A O 1
ATOM 863 N N . GLY A 1 112 ? 10.216 -5.097 10.746 1.00 90.50 112 GLY A N 1
ATOM 864 C CA . GLY A 1 112 ? 11.507 -4.410 10.771 1.00 90.50 112 GLY A CA 1
ATOM 865 C C . GLY A 1 112 ? 12.575 -5.170 11.554 1.00 90.50 112 GLY A C 1
ATOM 866 O O . GLY A 1 112 ? 13.680 -5.369 11.047 1.00 90.50 112 GLY A O 1
ATOM 867 N N . PHE A 1 113 ? 12.245 -5.666 12.751 1.00 88.44 113 PHE A N 1
ATOM 868 C CA . PHE A 1 113 ? 13.174 -6.472 13.546 1.00 88.44 113 PHE A CA 1
ATOM 869 C C . PHE A 1 113 ? 13.457 -7.822 12.885 1.00 88.44 113 PHE A C 1
ATOM 871 O O . PHE A 1 113 ? 14.611 -8.245 12.844 1.00 88.44 113 PHE A O 1
ATOM 878 N N . PHE A 1 114 ? 12.437 -8.492 12.340 1.00 90.19 114 PHE A N 1
ATOM 879 C CA . PHE A 1 114 ? 12.619 -9.792 11.696 1.00 90.19 114 PHE A CA 1
ATOM 880 C C . PHE A 1 114 ? 13.539 -9.695 10.474 1.00 90.19 114 PHE A C 1
ATOM 882 O O . PHE A 1 114 ? 14.490 -10.467 10.373 1.00 90.19 114 PHE A O 1
ATOM 889 N N . LEU A 1 115 ? 13.335 -8.710 9.591 1.00 87.81 115 LEU A N 1
ATOM 890 C CA . LEU A 1 115 ? 14.236 -8.497 8.454 1.00 87.81 115 LEU A CA 1
ATOM 891 C C . LEU A 1 115 ? 15.639 -8.068 8.891 1.00 87.81 115 LEU A C 1
ATOM 893 O O . LEU A 1 115 ? 16.613 -8.635 8.403 1.00 87.81 115 LEU A O 1
ATOM 897 N N . GLY A 1 116 ? 15.752 -7.132 9.837 1.00 84.50 116 GLY A N 1
ATOM 898 C CA . GLY A 1 116 ? 17.052 -6.637 10.299 1.00 84.50 116 GLY A CA 1
ATOM 899 C C . GLY A 1 116 ? 17.900 -7.673 11.047 1.00 84.50 116 GLY A C 1
ATOM 900 O O . GLY A 1 116 ? 19.111 -7.500 11.150 1.00 84.50 116 GLY A O 1
ATOM 901 N N . THR A 1 117 ? 17.293 -8.743 11.575 1.00 82.31 117 THR A N 1
ATOM 902 C CA . THR A 1 117 ? 18.008 -9.788 12.333 1.00 82.31 117 THR A CA 1
ATOM 903 C C . THR A 1 117 ? 18.200 -11.091 11.562 1.00 82.31 117 THR A C 1
ATOM 905 O O . THR A 1 117 ? 19.260 -11.702 11.684 1.00 82.31 117 THR A O 1
ATOM 908 N N . PHE A 1 118 ? 17.220 -11.529 10.764 1.00 84.94 118 PHE A N 1
ATOM 909 C CA . PHE A 1 118 ? 17.285 -12.820 10.066 1.00 84.94 118 PHE A CA 1
ATOM 910 C C . PHE A 1 118 ? 17.854 -12.737 8.646 1.00 84.94 118 PHE A C 1
ATOM 912 O O . PHE A 1 118 ? 18.308 -13.759 8.131 1.00 84.94 118 PHE A O 1
ATOM 919 N N . PHE A 1 119 ? 17.856 -11.560 8.008 1.00 85.00 119 PHE A N 1
ATOM 920 C CA . PHE A 1 119 ? 18.342 -11.397 6.635 1.00 85.00 119 PHE A CA 1
ATOM 921 C C . PHE A 1 119 ? 19.662 -10.611 6.596 1.00 85.00 119 PHE A C 1
ATOM 923 O O . PHE A 1 119 ? 19.644 -9.378 6.571 1.00 85.00 119 PHE A O 1
ATOM 930 N N . PRO A 1 120 ? 20.823 -11.299 6.553 1.00 70.12 120 PRO A N 1
ATOM 931 C CA . PRO A 1 120 ? 22.123 -10.647 6.430 1.00 70.12 120 PRO A CA 1
ATOM 932 C C . PRO A 1 120 ? 22.239 -9.999 5.042 1.00 70.12 120 PRO A C 1
ATOM 934 O O . PRO A 1 120 ? 22.515 -10.664 4.047 1.00 70.12 120 PRO A O 1
ATOM 937 N N . GLY A 1 121 ? 21.958 -8.699 4.972 1.00 79.50 121 GLY A N 1
ATOM 938 C CA . GLY A 1 121 ? 21.922 -7.916 3.733 1.00 79.50 121 GLY A CA 1
ATOM 939 C C . GLY A 1 121 ? 20.954 -6.734 3.784 1.00 79.50 121 GLY A C 1
ATOM 940 O O . GLY A 1 121 ? 21.126 -5.789 3.022 1.00 79.50 121 GLY A O 1
ATOM 941 N N . PHE A 1 122 ? 19.984 -6.756 4.702 1.00 80.00 122 PHE A N 1
ATOM 942 C CA . PHE A 1 122 ? 19.080 -5.633 4.950 1.00 80.00 122 PHE A CA 1
ATOM 943 C C . PHE A 1 122 ? 19.512 -4.874 6.202 1.00 80.00 122 PHE A C 1
ATOM 945 O O . PHE A 1 122 ? 19.764 -5.478 7.247 1.00 80.00 122 PHE A O 1
ATOM 952 N N . SER A 1 123 ? 19.584 -3.545 6.118 1.00 87.75 123 SER A N 1
ATOM 953 C CA . SER A 1 123 ? 19.722 -2.726 7.321 1.00 87.75 123 SER A CA 1
ATOM 954 C C . SER A 1 123 ? 18.400 -2.701 8.097 1.00 87.75 123 SER A C 1
ATOM 956 O O . SER A 1 123 ? 17.323 -2.949 7.548 1.00 87.75 123 SER A O 1
ATOM 958 N N . LEU A 1 124 ? 18.455 -2.355 9.387 1.00 87.31 124 LEU A N 1
ATOM 959 C CA . LEU A 1 124 ? 17.241 -2.160 10.190 1.00 87.31 124 LEU A CA 1
ATOM 960 C C . LEU A 1 124 ? 16.313 -1.106 9.560 1.00 87.31 124 LEU A C 1
ATOM 962 O O . LEU A 1 124 ? 15.093 -1.238 9.621 1.00 87.31 124 LEU A O 1
ATOM 966 N N . LEU A 1 125 ? 16.894 -0.083 8.928 1.00 89.31 125 LEU A N 1
ATOM 967 C CA . LEU A 1 125 ? 16.156 0.977 8.253 1.00 89.31 125 LEU A CA 1
ATOM 968 C C . LEU A 1 125 ? 15.430 0.444 7.011 1.00 89.31 125 LEU A C 1
ATOM 970 O O . LEU A 1 125 ? 14.264 0.774 6.815 1.00 89.31 125 LEU A O 1
ATOM 974 N N . ASP A 1 126 ? 16.056 -0.449 6.241 1.00 89.31 126 ASP A N 1
ATOM 975 C CA . ASP A 1 126 ? 15.408 -1.105 5.094 1.00 89.31 126 ASP A CA 1
ATOM 976 C C . ASP A 1 126 ? 14.259 -2.016 5.544 1.00 89.31 126 ASP A C 1
ATOM 978 O O . ASP A 1 126 ? 13.200 -2.052 4.915 1.00 89.31 126 ASP A O 1
ATOM 982 N N . GLY A 1 127 ? 14.434 -2.711 6.674 1.00 91.25 127 GLY A N 1
ATOM 983 C CA . GLY A 1 127 ? 13.375 -3.500 7.303 1.00 91.25 127 GLY A CA 1
ATOM 984 C C . GLY A 1 127 ? 12.188 -2.640 7.750 1.00 91.25 127 GLY A C 1
ATOM 985 O O . GLY A 1 127 ? 11.040 -2.995 7.483 1.00 91.25 127 GLY A O 1
ATOM 986 N N . LEU A 1 128 ? 12.446 -1.498 8.396 1.00 92.38 128 LEU A N 1
ATOM 987 C CA . LEU A 1 128 ? 11.412 -0.541 8.813 1.00 92.38 128 LEU A CA 1
ATOM 988 C C . LEU A 1 128 ? 10.709 0.113 7.619 1.00 92.38 128 LEU A C 1
ATOM 990 O O . LEU A 1 128 ? 9.489 0.280 7.644 1.00 92.38 128 LEU A O 1
ATOM 994 N N . LEU A 1 129 ? 11.456 0.434 6.562 1.00 93.12 129 LEU A N 1
ATOM 995 C CA . LEU A 1 129 ? 10.911 0.948 5.311 1.00 93.12 129 LEU A CA 1
ATOM 996 C C . LEU A 1 129 ? 9.952 -0.069 4.685 1.00 93.12 129 LEU A C 1
ATOM 998 O O . LEU A 1 129 ? 8.813 0.272 4.364 1.00 93.12 129 LEU A O 1
ATOM 1002 N N . LEU A 1 130 ? 10.377 -1.328 4.566 1.00 91.94 130 LEU A N 1
ATOM 1003 C CA . LEU A 1 130 ? 9.528 -2.391 4.035 1.00 91.94 130 LEU A CA 1
ATOM 1004 C C . LEU A 1 130 ? 8.291 -2.615 4.916 1.00 91.94 130 LEU A C 1
ATOM 1006 O O . LEU A 1 130 ? 7.183 -2.766 4.403 1.00 91.94 130 LEU A O 1
ATOM 1010 N N . ALA A 1 131 ? 8.463 -2.581 6.238 1.00 92.88 131 ALA A N 1
ATOM 1011 C CA . ALA A 1 131 ? 7.367 -2.697 7.190 1.00 92.88 131 ALA A CA 1
ATOM 1012 C C . ALA A 1 131 ? 6.340 -1.561 7.050 1.00 92.88 131 ALA A C 1
ATOM 1014 O O . ALA A 1 131 ? 5.140 -1.814 7.152 1.00 92.88 131 ALA A O 1
ATOM 1015 N N . ALA A 1 132 ? 6.786 -0.329 6.786 1.00 93.25 132 ALA A N 1
ATOM 1016 C CA . ALA A 1 132 ? 5.905 0.813 6.550 1.00 93.25 132 ALA A CA 1
ATOM 1017 C C . ALA A 1 132 ? 5.123 0.683 5.234 1.00 93.25 132 ALA A C 1
ATOM 1019 O O . ALA A 1 132 ? 3.932 0.995 5.206 1.00 93.25 132 ALA A O 1
ATOM 1020 N N . ILE A 1 133 ? 5.768 0.175 4.177 1.00 91.06 133 ILE A N 1
ATOM 1021 C CA . ILE A 1 133 ? 5.145 -0.047 2.863 1.00 91.06 133 ILE A CA 1
ATOM 1022 C C . ILE A 1 133 ? 4.087 -1.158 2.940 1.00 91.06 133 ILE A C 1
ATOM 1024 O O . ILE A 1 133 ? 2.981 -0.997 2.429 1.00 91.06 133 ILE A O 1
ATOM 1028 N N . VAL A 1 134 ? 4.413 -2.283 3.583 1.00 88.62 134 VAL A N 1
ATOM 1029 C CA . VAL A 1 134 ? 3.549 -3.479 3.622 1.00 88.62 134 VAL A CA 1
ATOM 1030 C C . VAL A 1 134 ? 2.524 -3.430 4.762 1.00 88.62 134 VAL A C 1
ATOM 1032 O O . VAL A 1 134 ? 1.495 -4.094 4.688 1.00 88.62 134 VAL A O 1
ATOM 1035 N N . GLY A 1 135 ? 2.754 -2.620 5.800 1.00 84.81 135 GLY A N 1
ATOM 1036 C CA . GLY A 1 135 ? 1.847 -2.474 6.945 1.00 84.81 135 GLY A CA 1
ATOM 1037 C C . GLY A 1 135 ? 0.491 -1.830 6.623 1.00 84.81 135 GLY A C 1
ATOM 1038 O O . GLY A 1 135 ? -0.383 -1.781 7.492 1.00 84.81 135 GLY A O 1
ATOM 1039 N N . GLY A 1 136 ? 0.300 -1.341 5.394 1.00 81.12 136 GLY A N 1
ATOM 1040 C CA . GLY A 1 136 ? -0.943 -0.734 4.923 1.00 81.12 136 GLY A CA 1
ATOM 1041 C C . GLY A 1 136 ? -2.093 -1.739 4.826 1.00 81.12 136 GLY A C 1
ATOM 1042 O O . GLY A 1 136 ? -1.920 -2.870 4.381 1.00 81.12 136 GLY A O 1
ATOM 1043 N N . THR A 1 137 ? -3.297 -1.315 5.210 1.00 79.25 137 THR A N 1
ATOM 1044 C CA . THR A 1 137 ? -4.533 -2.102 5.089 1.00 79.25 137 THR A CA 1
ATOM 1045 C C . THR A 1 137 ? -5.425 -1.497 4.011 1.00 79.25 137 THR A C 1
ATOM 1047 O O . THR A 1 137 ? -5.637 -0.285 3.989 1.00 79.25 137 THR A O 1
ATOM 1050 N N . ASP A 1 138 ? -5.963 -2.330 3.116 1.00 75.44 138 ASP A N 1
ATOM 1051 C CA . ASP A 1 138 ? -6.771 -1.870 1.980 1.00 75.44 138 ASP A CA 1
ATOM 1052 C C . ASP A 1 138 ? -8.282 -1.909 2.274 1.00 75.44 138 ASP A C 1
ATOM 1054 O O . ASP A 1 138 ? -8.891 -2.967 2.473 1.00 75.44 138 ASP A O 1
ATOM 1058 N N . SER A 1 139 ? -8.901 -0.726 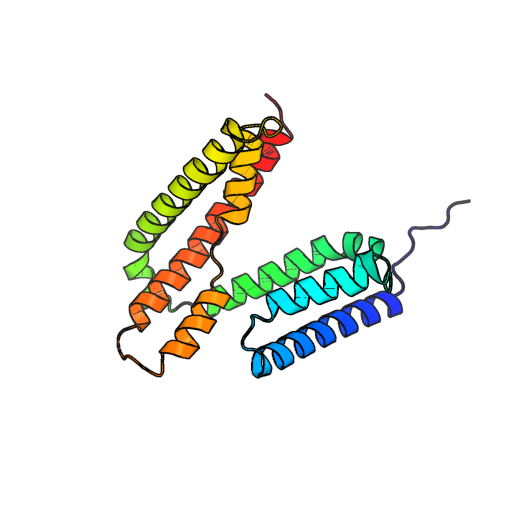2.254 1.00 68.56 139 SER A N 1
ATOM 1059 C CA . SER A 1 139 ? -10.343 -0.525 2.417 1.00 68.56 139 SER A CA 1
ATOM 1060 C C . SER A 1 139 ? -11.183 -1.213 1.334 1.00 68.56 139 SER A C 1
ATOM 1062 O O . SER A 1 139 ? -12.304 -1.641 1.623 1.00 68.56 139 SER A O 1
ATOM 1064 N N . ALA A 1 140 ? -10.662 -1.382 0.113 1.00 65.31 140 ALA A N 1
AT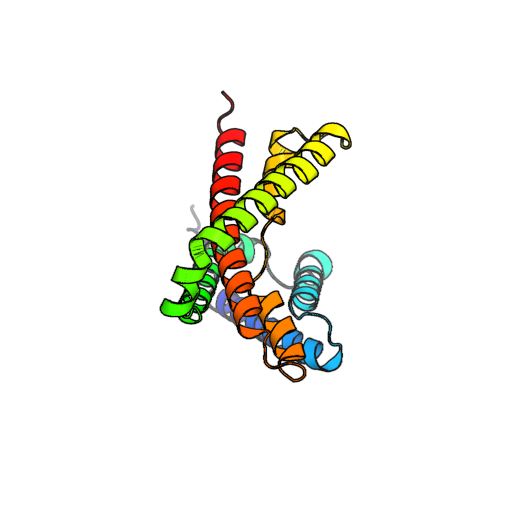OM 1065 C CA . ALA A 1 140 ? -11.386 -2.032 -0.979 1.00 65.31 140 ALA A CA 1
ATOM 1066 C C . ALA A 1 140 ? -11.622 -3.522 -0.687 1.00 65.31 140 ALA A C 1
ATOM 1068 O O . ALA A 1 140 ? -12.717 -4.046 -0.922 1.00 65.31 140 ALA A O 1
ATOM 1069 N N . VAL A 1 141 ? -10.631 -4.188 -0.086 1.00 67.94 141 VAL A N 1
ATOM 1070 C CA . VAL A 1 141 ? -10.735 -5.586 0.353 1.00 67.94 141 VAL A CA 1
ATOM 1071 C C . VAL A 1 141 ? -11.768 -5.721 1.472 1.00 67.94 141 VAL A C 1
ATOM 1073 O O . VAL A 1 141 ? -12.611 -6.618 1.427 1.00 67.94 141 VAL A O 1
ATOM 1076 N N . ILE A 1 142 ? -11.771 -4.796 2.438 1.00 71.75 142 ILE A N 1
ATOM 1077 C CA . ILE A 1 142 ? -12.762 -4.771 3.525 1.00 71.75 142 ILE A CA 1
ATOM 1078 C C . ILE A 1 142 ? -14.178 -4.632 2.949 1.00 71.75 142 ILE A C 1
ATOM 1080 O O . ILE A 1 142 ? -15.056 -5.431 3.273 1.00 71.75 142 ILE A O 1
ATOM 1084 N N . GLN A 1 143 ? -14.407 -3.688 2.034 1.00 65.31 143 GLN A N 1
ATOM 1085 C CA . GLN A 1 143 ? -15.722 -3.515 1.407 1.00 65.31 143 GLN A CA 1
ATOM 1086 C C . GLN A 1 143 ? -16.162 -4.753 0.610 1.00 65.31 143 GLN A C 1
ATOM 1088 O O . GLN A 1 143 ? -17.338 -5.123 0.646 1.00 65.31 143 GLN A O 1
ATOM 1093 N N . ALA A 1 144 ? -15.242 -5.417 -0.097 1.00 65.50 144 ALA A N 1
ATOM 1094 C CA . ALA A 1 144 ? -15.539 -6.651 -0.825 1.00 65.50 144 ALA A CA 1
ATOM 1095 C C . ALA A 1 144 ? -15.962 -7.795 0.119 1.00 65.50 144 ALA A C 1
ATOM 1097 O O . ALA A 1 144 ? -16.931 -8.514 -0.161 1.00 65.50 144 ALA A O 1
ATOM 1098 N N . LEU A 1 145 ? -15.289 -7.927 1.267 1.00 70.81 145 LEU A N 1
ATOM 1099 C CA . LEU A 1 145 ? -15.647 -8.896 2.304 1.00 70.81 145 LEU A CA 1
ATOM 1100 C C . LEU A 1 145 ? -17.031 -8.586 2.887 1.00 70.81 145 LEU A C 1
ATOM 1102 O O . LEU A 1 145 ? -17.911 -9.448 2.875 1.00 70.81 145 LEU A O 1
ATOM 1106 N N . PHE A 1 146 ? -17.278 -7.347 3.316 1.00 68.81 146 PHE A N 1
ATOM 1107 C CA . PHE A 1 146 ? -18.556 -6.976 3.933 1.00 68.81 146 PHE A CA 1
ATOM 1108 C C . PHE A 1 146 ? -19.734 -7.048 2.958 1.00 68.81 146 PHE A C 1
ATOM 1110 O O . PHE A 1 146 ? -20.812 -7.467 3.367 1.00 68.81 146 PHE A O 1
ATOM 1117 N N . LYS A 1 147 ? -19.555 -6.769 1.659 1.00 64.19 147 LYS A N 1
ATOM 1118 C CA . LYS A 1 147 ? -20.594 -7.026 0.636 1.00 64.19 147 LYS A CA 1
ATOM 1119 C C . LYS A 1 147 ? -20.989 -8.504 0.552 1.00 64.19 147 LYS A C 1
ATOM 1121 O O . LYS A 1 147 ? -22.155 -8.804 0.299 1.00 64.19 147 LYS A O 1
ATOM 1126 N N . SER A 1 148 ? -20.047 -9.415 0.795 1.00 62.31 148 SER A N 1
ATOM 1127 C CA . SER A 1 148 ? -20.313 -10.858 0.838 1.00 62.31 148 SER A CA 1
ATOM 1128 C C . SER A 1 148 ? -21.044 -11.270 2.127 1.00 62.31 148 SER A C 1
ATOM 1130 O O . SER A 1 148 ? -21.920 -12.134 2.079 1.00 62.31 148 SER A O 1
ATOM 1132 N N . PHE A 1 149 ? -20.752 -10.607 3.256 1.00 61.81 149 PHE A N 1
ATOM 1133 C CA . PHE A 1 149 ? -21.349 -10.8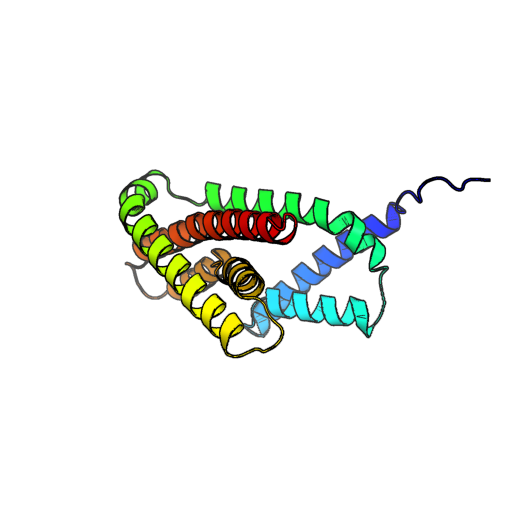85 4.574 1.00 61.81 149 PHE A CA 1
ATOM 1134 C C . PHE A 1 149 ? -22.647 -10.126 4.887 1.00 61.81 149 PHE A C 1
ATOM 1136 O O . PHE A 1 149 ? -23.430 -10.602 5.705 1.00 61.81 149 PHE A O 1
ATOM 1143 N N . LYS A 1 150 ? -22.947 -9.000 4.223 1.00 53.31 150 LYS A N 1
ATOM 1144 C CA . LYS A 1 150 ? -24.181 -8.202 4.423 1.00 53.31 150 LYS A CA 1
ATOM 1145 C C . LYS A 1 150 ? -25.468 -8.999 4.174 1.00 53.31 150 LYS A C 1
ATOM 1147 O O . LYS A 1 150 ? -26.548 -8.575 4.568 1.00 53.31 150 LYS A O 1
ATOM 1152 N N . ARG A 1 151 ? -25.357 -10.171 3.539 1.00 52.41 151 ARG A N 1
ATOM 1153 C CA . ARG A 1 151 ? -26.446 -11.140 3.374 1.00 52.41 151 ARG A CA 1
ATOM 1154 C C . ARG A 1 151 ? -26.772 -11.924 4.661 1.00 52.41 151 ARG A C 1
ATOM 1156 O O . ARG A 1 151 ? -27.825 -12.546 4.700 1.00 52.41 151 ARG A O 1
ATOM 1163 N N . VAL A 1 152 ? -25.902 -11.914 5.677 1.00 52.12 152 VAL A N 1
ATOM 1164 C CA . VAL A 1 152 ? -25.929 -12.874 6.798 1.00 52.12 152 VAL A CA 1
ATOM 1165 C C . VAL A 1 152 ? -26.252 -12.239 8.161 1.00 52.12 152 VAL A C 1
ATOM 1167 O O . VAL A 1 152 ? -27.031 -12.839 8.891 1.00 52.12 152 VAL A O 1
ATOM 1170 N N . GLU A 1 153 ? -25.779 -11.031 8.509 1.00 55.44 153 GLU A N 1
ATOM 1171 C CA . GLU A 1 153 ? -26.023 -10.466 9.858 1.00 55.44 153 GLU A CA 1
ATOM 1172 C C . GLU A 1 153 ? -26.261 -8.943 9.903 1.00 55.44 153 GLU A C 1
ATOM 1174 O O . GLU A 1 153 ? -25.429 -8.134 9.486 1.00 55.44 153 GLU A O 1
ATOM 1179 N N . LYS A 1 154 ? -27.399 -8.545 10.494 1.00 54.28 154 LYS A N 1
ATOM 1180 C CA . LYS A 1 154 ? -27.707 -7.162 10.897 1.00 54.28 154 LYS A CA 1
ATOM 1181 C C . LYS A 1 154 ? -26.946 -6.848 12.192 1.00 54.28 154 LYS A C 1
ATOM 1183 O O . LYS A 1 154 ? -27.383 -7.231 13.269 1.00 54.28 154 LYS A O 1
ATOM 1188 N N . GLY A 1 155 ? -25.800 -6.180 12.083 1.00 63.22 155 GLY A N 1
ATOM 1189 C CA . GLY A 1 155 ? -24.949 -5.814 13.230 1.00 63.22 155 GLY A CA 1
ATOM 1190 C C . GLY A 1 155 ? -23.505 -5.465 12.859 1.00 63.22 155 GLY A C 1
ATOM 1191 O O . GLY A 1 155 ? -22.789 -4.851 13.644 1.00 63.22 155 GLY A O 1
ATOM 1192 N N . LEU A 1 156 ? -23.087 -5.799 11.634 1.00 69.62 156 LEU A N 1
ATOM 1193 C CA . LEU A 1 156 ? -21.728 -5.574 11.137 1.00 69.62 156 LEU A CA 1
ATOM 1194 C C . LEU A 1 156 ? -21.425 -4.123 10.720 1.00 69.62 156 LEU A C 1
ATOM 1196 O O . LEU A 1 156 ? -20.268 -3.806 10.470 1.00 69.62 156 LEU A O 1
ATOM 1200 N N . GLU A 1 157 ? -22.416 -3.228 10.670 1.00 69.31 157 GLU A N 1
ATOM 1201 C CA . GLU A 1 157 ? -22.236 -1.855 10.163 1.00 69.31 157 GLU A CA 1
ATOM 1202 C C . GLU A 1 157 ? -21.235 -1.040 10.994 1.00 69.31 157 GLU A C 1
ATOM 1204 O O . GLU A 1 157 ? -20.406 -0.318 10.443 1.00 69.31 157 GLU A O 1
ATOM 1209 N N . SER A 1 158 ? -21.240 -1.205 12.320 1.00 72.25 158 SER A N 1
ATOM 1210 C CA . SER A 1 158 ? -20.264 -0.541 13.192 1.00 72.25 158 SER A CA 1
ATOM 1211 C C . SER A 1 158 ? -18.850 -1.105 13.021 1.00 72.25 158 SER A C 1
ATOM 1213 O O . SER A 1 158 ? -17.882 -0.367 13.173 1.00 72.25 158 SER A O 1
ATOM 1215 N N . VAL A 1 159 ? -18.713 -2.392 12.682 1.00 79.50 159 VAL A N 1
ATOM 1216 C CA . VAL A 1 159 ? -17.407 -3.022 12.419 1.00 79.50 159 VAL A CA 1
ATOM 1217 C C . VAL A 1 159 ? -16.874 -2.584 11.057 1.00 79.50 159 VAL A C 1
ATOM 1219 O O . VAL A 1 159 ? -15.699 -2.243 10.953 1.00 79.50 159 VAL A O 1
ATOM 1222 N N . GLU A 1 160 ? -17.742 -2.518 10.043 1.00 78.00 160 GLU A N 1
ATOM 1223 C CA . GLU A 1 160 ? -17.434 -1.967 8.718 1.00 78.00 160 GLU A CA 1
ATOM 1224 C C . GLU A 1 160 ? -16.910 -0.531 8.860 1.00 78.00 160 GLU A C 1
ATOM 1226 O O . GLU A 1 160 ? -15.826 -0.217 8.375 1.00 78.00 160 GLU A O 1
ATOM 1231 N N . ALA A 1 161 ? -17.611 0.314 9.624 1.00 77.62 161 ALA A N 1
ATOM 1232 C CA . ALA A 1 161 ? -17.200 1.694 9.873 1.00 77.62 161 ALA A CA 1
ATOM 1233 C C . ALA A 1 161 ? -15.847 1.803 10.603 1.00 77.62 161 ALA A C 1
ATOM 1235 O O . ALA A 1 161 ? -15.024 2.639 10.227 1.00 77.62 161 ALA A O 1
ATOM 1236 N N . VAL A 1 162 ? -15.590 0.962 11.615 1.00 82.94 162 VAL A N 1
ATOM 1237 C CA . VAL A 1 162 ? -14.295 0.933 12.323 1.00 82.94 162 VAL A CA 1
ATOM 1238 C C . VAL A 1 162 ? -13.164 0.492 11.395 1.00 82.94 162 VAL A C 1
ATOM 1240 O O . VAL A 1 162 ? -12.103 1.106 11.414 1.00 82.94 162 VAL A O 1
ATOM 1243 N N . LEU A 1 163 ? -13.369 -0.539 10.574 1.00 83.75 163 LEU A N 1
ATOM 1244 C CA . LEU A 1 163 ? -12.340 -1.051 9.662 1.00 83.75 163 LEU A CA 1
ATOM 1245 C C . LEU A 1 163 ? -12.051 -0.088 8.505 1.00 83.75 163 LEU A C 1
ATOM 1247 O O . LEU A 1 163 ? -10.897 0.081 8.120 1.00 83.75 163 LEU A O 1
ATOM 1251 N N . LEU A 1 164 ? -13.077 0.582 7.975 1.00 80.75 164 LEU A N 1
ATOM 1252 C CA . LEU A 1 164 ? -12.892 1.636 6.975 1.00 80.75 164 LEU A CA 1
ATOM 1253 C C . LEU A 1 164 ? -12.091 2.803 7.552 1.00 80.75 164 LEU A C 1
ATOM 1255 O O . LEU A 1 164 ? -11.148 3.278 6.924 1.00 80.75 164 LEU A O 1
ATOM 1259 N N . LEU A 1 165 ? -12.434 3.232 8.766 1.00 83.81 165 LEU A N 1
ATOM 1260 C CA . LEU A 1 165 ? -11.709 4.290 9.454 1.00 83.81 165 LEU A CA 1
ATOM 1261 C C . LEU A 1 165 ? -10.265 3.874 9.787 1.00 83.81 165 LEU A C 1
ATOM 1263 O O . LEU A 1 165 ? -9.348 4.675 9.611 1.00 83.81 165 LEU A O 1
ATOM 1267 N N . GLU A 1 166 ? -10.053 2.630 10.224 1.00 86.25 166 GLU A N 1
ATOM 1268 C CA . GLU A 1 166 ? -8.721 2.070 10.473 1.00 86.25 166 GLU A CA 1
ATOM 1269 C C . GLU A 1 166 ? -7.873 2.097 9.202 1.00 86.25 166 GLU A C 1
ATOM 1271 O O . GLU A 1 166 ? -6.745 2.576 9.257 1.00 86.25 166 GLU A O 1
ATOM 1276 N N . SER A 1 167 ? -8.420 1.665 8.064 1.00 86.31 167 SER A N 1
ATOM 1277 C CA . SER A 1 167 ? -7.716 1.675 6.778 1.00 86.31 167 SER A CA 1
ATOM 1278 C C . SER A 1 167 ? -7.325 3.086 6.332 1.00 86.31 167 SER A C 1
ATOM 1280 O O . SER A 1 167 ? -6.193 3.292 5.897 1.00 86.31 167 SER A O 1
ATOM 1282 N N . VAL A 1 168 ? -8.203 4.081 6.507 1.00 83.75 168 VAL A N 1
ATOM 1283 C CA . VAL A 1 168 ? -7.888 5.481 6.167 1.00 83.75 168 VAL A CA 1
ATOM 1284 C C . VAL A 1 168 ? -6.753 6.023 7.041 1.00 83.75 168 VAL A C 1
ATOM 1286 O O . VAL A 1 168 ? -5.789 6.582 6.517 1.00 83.75 168 VAL A O 1
ATOM 1289 N N . ILE A 1 169 ? -6.834 5.838 8.363 1.00 87.88 169 ILE A N 1
ATOM 1290 C CA . ILE A 1 169 ? -5.790 6.288 9.301 1.00 87.88 169 ILE A CA 1
ATOM 1291 C C . ILE A 1 169 ? -4.469 5.565 9.012 1.00 87.88 169 ILE A C 1
ATOM 1293 O O . ILE A 1 169 ? -3.414 6.197 8.954 1.00 87.88 169 ILE A O 1
ATOM 1297 N N . ASN A 1 170 ? -4.526 4.248 8.809 1.00 90.44 170 ASN A N 1
ATOM 1298 C CA . ASN A 1 170 ? -3.355 3.424 8.542 1.00 90.44 170 ASN A CA 1
ATOM 1299 C C . ASN A 1 170 ? -2.681 3.826 7.226 1.00 90.44 170 ASN A C 1
ATOM 1301 O O . ASN A 1 170 ? -1.463 3.942 7.180 1.00 90.44 170 ASN A O 1
ATOM 1305 N N . GLY A 1 171 ? -3.462 4.129 6.185 1.00 87.81 171 GLY A N 1
ATOM 1306 C CA . GLY A 1 171 ? -2.939 4.623 4.912 1.00 87.81 171 GLY A CA 1
ATOM 1307 C C . GLY A 1 171 ? -2.109 5.900 5.072 1.00 87.81 171 GLY A C 1
ATOM 1308 O O . GLY A 1 171 ? -1.019 5.997 4.510 1.00 87.81 171 GLY A O 1
ATOM 1309 N N . VAL A 1 172 ? -2.571 6.850 5.894 1.00 87.94 172 VAL A N 1
ATOM 1310 C CA . VAL A 1 172 ? -1.810 8.076 6.197 1.00 87.94 172 VAL A CA 1
ATOM 1311 C C . VAL A 1 172 ? -0.538 7.758 6.988 1.00 87.94 172 VAL A C 1
ATOM 1313 O O . VAL A 1 172 ? 0.527 8.268 6.640 1.00 87.94 172 VAL A O 1
ATOM 1316 N N . LEU A 1 173 ? -0.616 6.903 8.014 1.00 92.12 173 LEU A N 1
ATOM 1317 C CA . LEU A 1 173 ? 0.552 6.502 8.812 1.00 92.12 173 LEU A CA 1
ATOM 1318 C C . LEU A 1 173 ? 1.619 5.808 7.958 1.00 92.12 173 LEU A C 1
ATOM 1320 O O . LEU A 1 173 ? 2.784 6.198 8.014 1.00 92.12 173 LEU A O 1
ATOM 1324 N N . CYS A 1 174 ? 1.224 4.838 7.132 1.00 92.56 174 CYS A N 1
ATOM 1325 C CA . CYS A 1 174 ? 2.105 4.145 6.196 1.00 92.56 174 CYS A CA 1
ATOM 1326 C C . CYS A 1 174 ? 2.762 5.113 5.215 1.00 92.56 174 CYS A C 1
ATOM 1328 O O . CYS A 1 174 ? 3.975 5.047 5.023 1.00 92.56 174 CYS A O 1
ATOM 1330 N N . LEU A 1 175 ? 1.993 6.032 4.621 1.00 90.38 175 LEU A N 1
ATOM 1331 C CA . LEU A 1 175 ? 2.520 7.011 3.671 1.00 90.38 175 LEU A CA 1
ATOM 1332 C C . LEU A 1 175 ? 3.548 7.935 4.332 1.00 90.38 175 LEU A C 1
ATOM 1334 O O . LEU A 1 175 ? 4.656 8.080 3.815 1.00 90.38 175 LEU A O 1
ATOM 1338 N N . VAL A 1 176 ? 3.213 8.526 5.484 1.00 92.81 176 VAL A N 1
ATOM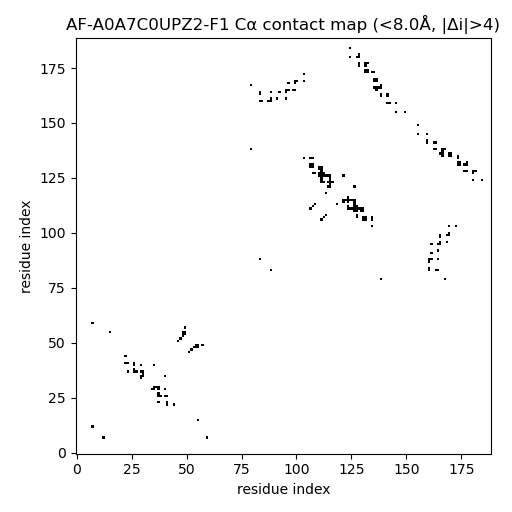 1339 C CA . VAL A 1 176 ? 4.116 9.438 6.203 1.00 92.81 176 VAL A CA 1
ATOM 1340 C C . VAL A 1 176 ? 5.374 8.700 6.655 1.00 92.81 176 VAL A C 1
ATOM 1342 O O . VAL A 1 176 ? 6.472 9.162 6.362 1.00 92.81 176 VAL A O 1
ATOM 1345 N N . ALA A 1 177 ? 5.235 7.532 7.286 1.00 93.88 177 ALA A N 1
ATOM 1346 C CA . ALA A 1 177 ? 6.375 6.743 7.750 1.00 93.88 177 ALA A CA 1
ATOM 1347 C C . ALA A 1 177 ? 7.281 6.293 6.597 1.00 93.88 177 ALA A C 1
ATOM 1349 O O . ALA A 1 177 ? 8.501 6.385 6.709 1.00 93.88 177 ALA A O 1
ATOM 1350 N N . THR A 1 178 ? 6.702 5.864 5.472 1.00 93.94 178 THR A N 1
ATOM 1351 C CA . THR A 1 178 ? 7.467 5.487 4.275 1.00 93.94 178 THR A CA 1
ATOM 1352 C C . THR A 1 178 ? 8.286 6.670 3.767 1.00 93.94 178 THR A C 1
ATOM 1354 O O . THR A 1 178 ? 9.484 6.527 3.540 1.00 93.94 178 THR A O 1
ATOM 1357 N N . ILE A 1 179 ? 7.681 7.859 3.649 1.00 92.25 179 ILE A N 1
ATOM 1358 C CA . ILE A 1 179 ? 8.403 9.070 3.229 1.00 92.25 179 ILE A CA 1
ATOM 1359 C C . ILE A 1 179 ? 9.511 9.417 4.229 1.00 92.25 179 ILE A C 1
ATOM 1361 O O . ILE A 1 179 ? 10.630 9.712 3.811 1.00 92.25 179 ILE A O 1
ATOM 1365 N N . THR A 1 180 ? 9.234 9.348 5.534 1.00 93.69 180 THR A N 1
ATOM 1366 C CA . THR A 1 180 ? 10.233 9.604 6.582 1.00 93.69 180 THR A CA 1
ATOM 1367 C C . THR A 1 180 ? 11.419 8.648 6.473 1.00 93.69 180 THR A C 1
ATOM 1369 O O . THR A 1 180 ? 12.564 9.098 6.486 1.00 93.69 180 THR A O 1
ATOM 1372 N N . PHE A 1 181 ? 11.178 7.345 6.315 1.00 93.19 181 PHE A N 1
ATOM 1373 C CA . PHE A 1 181 ? 12.255 6.363 6.186 1.00 93.19 181 PHE A CA 1
ATOM 1374 C C . PHE A 1 181 ? 13.032 6.519 4.878 1.00 93.19 181 PHE A C 1
ATOM 1376 O O . PHE A 1 181 ? 14.256 6.430 4.903 1.00 93.19 181 PHE A O 1
ATOM 1383 N N . ILE A 1 182 ? 12.373 6.842 3.760 1.00 93.19 182 ILE A N 1
ATOM 1384 C CA . ILE A 1 182 ? 13.068 7.170 2.504 1.00 93.19 182 ILE A CA 1
ATOM 1385 C C . ILE A 1 182 ? 13.998 8.373 2.705 1.00 93.19 182 ILE A C 1
ATOM 1387 O O . ILE A 1 182 ? 15.162 8.320 2.315 1.00 93.19 182 ILE A O 1
ATOM 1391 N N . GLN A 1 183 ? 13.517 9.450 3.333 1.00 91.75 183 GLN A N 1
ATOM 1392 C CA . GLN A 1 183 ? 14.337 10.640 3.588 1.00 91.75 183 GLN A CA 1
ATOM 1393 C C . GLN A 1 183 ? 15.525 10.344 4.505 1.00 91.75 183 GLN A C 1
ATOM 1395 O O . GLN A 1 183 ? 16.625 10.835 4.251 1.00 91.75 183 GLN A O 1
ATOM 1400 N N . MET A 1 184 ? 15.314 9.518 5.531 1.00 91.56 184 MET A N 1
ATOM 1401 C CA . MET A 1 184 ? 16.369 9.076 6.439 1.00 91.56 184 MET A CA 1
ATOM 1402 C C . MET A 1 184 ? 17.403 8.187 5.729 1.00 91.56 184 MET A C 1
ATOM 1404 O O . MET A 1 184 ? 18.590 8.302 6.006 1.00 91.56 184 MET A O 1
ATOM 1408 N N . HIS A 1 185 ? 16.979 7.346 4.781 1.00 86.56 185 HIS A N 1
ATOM 1409 C CA . HIS A 1 185 ? 17.888 6.530 3.971 1.00 86.56 185 HIS A CA 1
ATOM 1410 C C . HIS A 1 185 ? 18.722 7.384 2.998 1.00 86.56 185 HIS A C 1
ATOM 1412 O O . HIS A 1 185 ? 19.901 7.118 2.787 1.00 86.56 185 HIS A O 1
ATOM 1418 N N . LEU A 1 186 ? 18.118 8.422 2.405 1.00 87.19 186 LEU A N 1
ATOM 1419 C CA . LEU A 1 186 ? 18.782 9.317 1.447 1.00 87.19 186 LEU A CA 1
ATOM 1420 C C . LEU A 1 186 ? 19.666 10.385 2.109 1.00 87.19 186 LEU A C 1
ATOM 1422 O O . LEU A 1 186 ? 20.569 10.907 1.458 1.00 87.19 186 LEU A O 1
ATOM 1426 N N . THR A 1 187 ? 19.416 10.711 3.379 1.00 78.94 187 THR A N 1
ATOM 1427 C CA . THR A 1 187 ? 20.199 11.676 4.164 1.00 78.94 187 THR A CA 1
ATOM 1428 C C . THR A 1 187 ? 20.911 10.935 5.297 1.00 78.94 187 THR A C 1
ATOM 1430 O O . THR A 1 187 ? 20.437 10.979 6.434 1.00 78.94 187 THR A O 1
ATOM 1433 N N . PRO A 1 188 ? 22.018 10.220 5.018 1.00 58.88 188 PRO A N 1
ATOM 1434 C CA . PRO A 1 188 ? 22.792 9.596 6.080 1.00 58.88 188 PRO A CA 1
ATOM 1435 C C . PRO A 1 188 ? 23.387 10.706 6.954 1.00 58.88 188 PRO A C 1
ATOM 1437 O O . PRO A 1 188 ? 24.202 11.500 6.484 1.00 58.88 188 PRO A O 1
ATOM 1440 N N . THR A 1 189 ? 22.924 10.801 8.201 1.00 53.62 189 THR A N 1
ATOM 1441 C CA . THR A 1 189 ? 23.599 11.565 9.262 1.00 53.62 189 THR A CA 1
ATOM 1442 C C . THR A 1 189 ? 24.932 10.930 9.609 1.00 53.62 189 THR A C 1
ATOM 1444 O O . THR A 1 189 ? 24.932 9.685 9.759 1.00 53.62 189 THR A O 1
#

Secondary structure (DSSP, 8-state):
--PPP-PPPHHHHHHHHHHHHHHHHHHHHHHHHH-S-HHHHHHHHHHIIIIIT--S-HHHHHHHHHHHHHHHHHHHHHHHHHH--HHHHHHHHHHHHHHHHHHHHHHHHHHHHHHHHH-TT--HHHHHHHHHHHT---HHHHHHHHHHHTTT-TTTHHHHHHHHHHHHHHHHHHHHHHHHHHHHHHS--

Nearest PDB structures (foldseek):
  4cz8-assembly1_B  TM=8.831E-01  e=2.061E-04  Pyrococcus abyssi GE5
  8otx-assembly1_B  TM=8.101E-01  e=1.054E-03  Strongylocentrotus purpuratus
  8pxb-assembly1_A  TM=7.979E-01  e=2.819E-01  Equus caballus

Radius of gyration: 20.38 Å; Cα contacts (8 Å, |Δi|>4): 128; chains: 1; bounding box: 51×36×54 Å

pLDDT: mean 81.68, std 11.98, range [34.66, 93.94]